Protein AF-A0A528LK41-F1 (afdb_monomer_lite)

pLDDT: mean 74.47, std 21.44, range [30.16, 96.75]

Sequence (277 aa):
MRETTRAEFEAYEKKVETALFRLERSVGADERVDFDEVASVAREHVNGRRELMELYEMKGQAQAEQGTATERNESRERRDDANEQWDAAVAKHGEAVVEAANDVLMDIETSREGLDRIEAGELSNDPRVFRADIERGLARAAELAVQGNTYMREVAEKDPDLKRAIEAAEQTRERPAEEQGKTPANVDAVTEQQRDPRPEEVERWPDEPAEREAHELASTVDATNRLQDKLNRDKEATPRGGETTRTDPAQQHIPRLEELEREEIERRERDRDDRDR

Foldseek 3Di:
DDQQAPVNLVVVVVVLVVVLVVVCVVDDPVCVVVSVVVNVVSVVVSVVVVVVNVVVVVVVVVVVVVVVVVVVVVVVVVVVVVVVVLVVLCVVQNDVLSVQLVVLVVQLVVLVVVLVCVVVVNDPDDNVVSVVSNVVSLLSLLVSVVVPSPSSVVVCVVPVSSVVNNVVSVVVVVPVVPPVPDDDPDDDDDDDDDDDDDDDDDDDDDDDPDPVVVVVVVVVVVVVVVVVVVVVVVVVPDDDDDDDDDDDDDPPPPPPPVVVVVVVVVVVVVVVVVVVD

Radius of gyration: 41.52 Å; chains: 1; bounding box: 84×66×132 Å

Secondary structure (DSSP, 8-state):
-----HHHHHHHHHHHHHHHHHHHTT--GGGHHHHHHHHHHHHHHHHHHHHHHHHHHHHHHHHHHHHHHHHHHHHHHHHHHHHHHHHHHHHHH-HHHHHHHHHHHHHHHHHHHHHHHHHTTS--S-HHHHHHHHHHHHHHHHHHHHTT-HHHHHHHHH-HHHHHHHHHHHHHHHGGGTSSS-----------------------------HHHHHHHHHHHHHHHHHHHHHHHHHTTS------------------HHHHHHHHHHHHHHHHHTT--

Structure (mmCIF, N/CA/C/O backbone):
data_AF-A0A528LK41-F1
#
_entry.id   AF-A0A528LK41-F1
#
loop_
_atom_site.group_PDB
_atom_site.id
_atom_site.type_symbol
_atom_site.label_atom_id
_atom_site.label_alt_id
_atom_site.label_comp_id
_atom_site.label_asym_id
_atom_site.label_entity_id
_atom_site.label_seq_id
_atom_site.pdbx_PDB_ins_code
_atom_site.Cartn_x
_atom_site.Cartn_y
_atom_site.Cartn_z
_atom_site.occupancy
_atom_site.B_iso_or_equiv
_atom_site.auth_seq_id
_atom_site.auth_comp_id
_atom_site.auth_asym_id
_atom_site.auth_atom_id
_atom_site.pdbx_PDB_model_num
ATOM 1 N N . MET A 1 1 ? 26.995 -9.373 -19.911 1.00 50.00 1 MET A N 1
ATOM 2 C CA . MET A 1 1 ? 26.703 -8.374 -20.961 1.00 50.00 1 MET A CA 1
ATOM 3 C C . MET A 1 1 ? 25.876 -7.278 -20.319 1.00 50.00 1 MET A C 1
ATOM 5 O O . MET A 1 1 ? 25.105 -7.606 -19.431 1.00 50.00 1 MET A O 1
ATOM 9 N N . ARG A 1 2 ? 26.087 -6.005 -20.666 1.00 56.59 2 ARG A N 1
ATOM 10 C CA . ARG A 1 2 ? 25.265 -4.915 -20.120 1.00 56.59 2 ARG A CA 1
ATOM 11 C C . ARG A 1 2 ? 23.887 -4.966 -20.777 1.00 56.59 2 ARG A C 1
ATOM 13 O O . ARG A 1 2 ? 23.833 -5.122 -21.995 1.00 56.59 2 ARG A O 1
ATOM 20 N N . GLU A 1 3 ? 22.830 -4.844 -19.983 1.00 67.06 3 GLU A N 1
ATOM 21 C CA . GLU A 1 3 ? 21.480 -4.579 -20.481 1.00 67.06 3 GLU A CA 1
ATOM 22 C C . GLU A 1 3 ? 21.541 -3.257 -21.250 1.00 67.06 3 GLU A C 1
ATOM 24 O O . GLU A 1 3 ? 21.906 -2.227 -20.688 1.00 67.06 3 GLU A O 1
ATOM 29 N N . THR A 1 4 ? 21.321 -3.305 -22.562 1.00 77.00 4 THR A N 1
ATOM 30 C CA . THR A 1 4 ? 21.204 -2.095 -23.376 1.00 77.00 4 THR A CA 1
ATOM 31 C C . THR A 1 4 ? 19.741 -1.799 -23.565 1.00 77.00 4 THR A C 1
ATOM 33 O O . THR A 1 4 ? 19.020 -2.626 -24.120 1.00 77.00 4 THR A O 1
ATOM 36 N N . THR A 1 5 ? 19.329 -0.618 -23.131 1.00 83.94 5 THR A N 1
ATOM 37 C CA . THR A 1 5 ? 17.982 -0.117 -23.393 1.00 83.94 5 THR A CA 1
ATOM 38 C C . THR A 1 5 ? 17.772 0.058 -24.898 1.00 83.94 5 THR A C 1
ATOM 40 O O . THR A 1 5 ? 18.730 0.277 -25.651 1.00 83.94 5 THR A O 1
ATOM 43 N N . ARG A 1 6 ? 16.518 0.012 -25.357 1.00 87.25 6 ARG A N 1
ATOM 44 C CA . ARG A 1 6 ? 16.173 0.240 -26.767 1.00 87.25 6 ARG A CA 1
ATOM 45 C C . ARG A 1 6 ? 16.786 1.517 -27.343 1.00 87.25 6 ARG A C 1
ATOM 47 O O . ARG A 1 6 ? 17.358 1.485 -28.428 1.00 87.25 6 ARG A O 1
ATOM 54 N N . ALA A 1 7 ? 16.758 2.616 -26.590 1.00 89.19 7 ALA A N 1
ATOM 55 C CA . ALA A 1 7 ? 17.336 3.890 -27.017 1.00 89.19 7 ALA A CA 1
ATOM 56 C C . ALA A 1 7 ? 18.864 3.816 -27.216 1.00 89.19 7 ALA A C 1
ATOM 58 O O . ALA A 1 7 ? 19.413 4.370 -28.171 1.00 89.19 7 ALA A O 1
ATOM 59 N N . GLU A 1 8 ? 19.572 3.107 -26.334 1.00 90.31 8 GLU A N 1
ATOM 60 C CA . GLU A 1 8 ? 21.014 2.885 -26.474 1.00 90.31 8 GLU A CA 1
ATOM 61 C C . GLU A 1 8 ? 21.336 1.963 -27.653 1.00 90.31 8 GLU A C 1
ATOM 63 O O . GLU A 1 8 ? 22.337 2.174 -28.347 1.00 90.31 8 GLU A O 1
ATOM 68 N N . PHE A 1 9 ? 20.488 0.962 -27.898 1.00 92.31 9 PHE A N 1
ATOM 69 C CA . PHE A 1 9 ? 20.614 0.061 -29.036 1.00 92.31 9 PHE A CA 1
ATOM 70 C C . PHE A 1 9 ? 20.392 0.790 -30.369 1.00 92.31 9 PHE A C 1
ATOM 72 O O . PHE A 1 9 ? 21.226 0.669 -31.263 1.00 92.31 9 PHE A O 1
ATOM 79 N N . GLU A 1 10 ? 19.357 1.622 -30.489 1.00 92.62 10 GLU A N 1
ATOM 80 C CA . GLU A 1 10 ? 19.101 2.439 -31.686 1.00 92.62 10 GLU A CA 1
ATOM 81 C C . GLU A 1 10 ? 20.276 3.387 -31.986 1.00 92.62 10 GLU A C 1
ATOM 83 O O . GLU A 1 10 ? 20.701 3.552 -33.134 1.00 92.62 10 GLU A O 1
ATOM 88 N N . ALA A 1 11 ? 20.874 3.978 -30.946 1.00 94.38 11 ALA A N 1
ATOM 89 C CA . ALA A 1 11 ? 22.074 4.796 -31.094 1.00 94.38 11 ALA A CA 1
ATOM 90 C C . ALA A 1 11 ? 23.291 3.977 -31.563 1.00 94.38 11 ALA A C 1
ATOM 92 O O . ALA A 1 11 ? 24.124 4.487 -32.318 1.00 94.38 11 ALA A O 1
ATOM 93 N N . TYR A 1 12 ? 23.417 2.728 -31.110 1.00 92.19 12 TYR A N 1
ATOM 94 C CA . TYR A 1 12 ? 24.453 1.799 -31.556 1.00 92.19 12 TYR A CA 1
ATOM 95 C C . TYR A 1 12 ? 24.247 1.378 -33.018 1.00 92.19 12 TYR A C 1
ATOM 97 O O . TYR A 1 12 ? 25.180 1.516 -33.809 1.00 92.19 12 TYR A O 1
ATOM 105 N N . GLU A 1 13 ? 23.038 0.969 -33.402 1.00 93.31 13 GLU A N 1
ATOM 106 C CA . GLU A 1 13 ? 22.670 0.616 -34.779 1.00 93.31 13 GLU A CA 1
ATOM 107 C C . GLU A 1 13 ? 22.991 1.761 -35.744 1.00 93.31 13 GLU A C 1
ATOM 109 O O . GLU A 1 13 ? 23.709 1.583 -36.729 1.00 93.31 13 GLU A O 1
ATOM 114 N N . LYS A 1 14 ? 22.578 2.985 -35.398 1.00 95.69 14 LYS A N 1
ATOM 115 C CA . LYS A 1 14 ? 22.871 4.170 -36.208 1.00 95.69 14 LYS A CA 1
ATOM 116 C C . LYS A 1 14 ? 24.372 4.418 -36.371 1.00 95.69 14 LYS A C 1
ATOM 118 O O . LYS A 1 14 ? 24.808 4.851 -37.439 1.00 95.69 14 LYS A O 1
ATOM 123 N N . LYS A 1 15 ? 25.176 4.174 -35.329 1.00 94.88 15 LYS A N 1
ATOM 124 C CA . LYS A 1 15 ? 26.643 4.300 -35.404 1.00 94.88 15 LYS A CA 1
ATOM 125 C C . LYS A 1 15 ? 27.247 3.254 -36.336 1.00 94.88 15 LYS A C 1
ATOM 127 O O . LYS A 1 15 ? 28.141 3.613 -37.098 1.00 94.88 15 LYS A O 1
ATOM 132 N N . VAL A 1 16 ? 26.761 2.013 -36.290 1.00 94.38 16 VAL A N 1
ATOM 133 C CA . VAL A 1 16 ? 27.216 0.925 -37.170 1.00 94.38 16 VAL A CA 1
ATOM 134 C C . VAL A 1 16 ? 26.888 1.246 -38.627 1.00 94.38 16 VAL A C 1
ATOM 136 O O . VAL A 1 16 ? 27.801 1.281 -39.447 1.00 94.38 16 VAL A O 1
ATOM 139 N N . GLU A 1 17 ? 25.643 1.606 -38.941 1.00 94.00 17 GLU A N 1
ATOM 140 C CA . GLU A 1 17 ? 25.249 1.967 -40.313 1.00 94.00 17 GLU A CA 1
ATOM 141 C C . GLU A 1 17 ? 25.995 3.209 -40.822 1.00 94.00 17 GLU A C 1
ATOM 143 O O . GLU A 1 17 ? 26.469 3.248 -41.956 1.00 94.00 17 GLU A O 1
ATOM 148 N N . THR A 1 18 ? 26.207 4.214 -39.966 1.00 95.69 18 THR A N 1
ATOM 149 C CA . THR A 1 18 ? 27.014 5.389 -40.337 1.00 95.69 18 THR A CA 1
ATOM 150 C C . THR A 1 18 ? 28.472 5.013 -40.627 1.00 95.69 18 THR A C 1
ATOM 152 O O . THR A 1 18 ? 29.097 5.610 -41.505 1.00 95.69 18 THR A O 1
ATOM 155 N N . ALA A 1 19 ? 29.040 4.060 -39.884 1.00 94.31 19 ALA A N 1
ATOM 156 C CA . ALA A 1 19 ? 30.400 3.582 -40.107 1.00 94.31 19 ALA A CA 1
ATOM 157 C C . ALA A 1 19 ? 30.506 2.784 -41.414 1.00 94.31 19 ALA A C 1
ATOM 159 O O . ALA A 1 19 ? 31.413 3.061 -42.197 1.00 94.31 19 ALA A O 1
ATOM 160 N N . LEU A 1 20 ? 29.553 1.883 -41.683 1.00 93.56 20 LEU A N 1
ATOM 161 C CA . LEU A 1 20 ? 29.471 1.134 -42.941 1.00 93.56 20 LEU A CA 1
ATOM 162 C C . LEU A 1 20 ? 29.342 2.079 -44.140 1.00 93.56 20 LEU A C 1
ATOM 164 O O . LEU A 1 20 ? 30.123 1.976 -45.079 1.00 93.56 20 LEU A O 1
ATOM 168 N N . PHE A 1 21 ? 28.458 3.076 -44.063 1.00 92.69 21 PHE A N 1
ATOM 169 C CA . PHE A 1 21 ? 28.275 4.067 -45.127 1.00 92.69 21 PHE A CA 1
ATOM 170 C C . PHE A 1 21 ? 29.541 4.895 -45.409 1.00 92.69 21 PHE A C 1
ATOM 172 O O . PHE A 1 21 ? 29.868 5.209 -46.554 1.00 92.69 21 PHE A O 1
ATOM 179 N N . ARG A 1 22 ? 30.286 5.278 -44.362 1.00 92.81 22 ARG A N 1
ATOM 180 C CA . ARG A 1 22 ? 31.561 5.998 -44.528 1.00 92.81 22 ARG A CA 1
ATOM 181 C C . ARG A 1 22 ? 32.637 5.112 -45.144 1.00 92.81 22 ARG A C 1
ATOM 183 O O . ARG A 1 22 ? 33.404 5.609 -45.965 1.00 92.81 22 ARG A O 1
ATOM 190 N N . LEU A 1 23 ? 32.684 3.844 -44.739 1.00 91.12 23 LEU A N 1
ATOM 191 C CA . LEU A 1 23 ? 33.640 2.867 -45.240 1.00 91.12 23 LEU A CA 1
ATOM 192 C C . LEU A 1 23 ? 33.380 2.558 -46.720 1.00 91.12 23 LEU A C 1
ATOM 194 O O . LEU A 1 23 ? 34.312 2.653 -47.513 1.00 91.12 23 LEU A O 1
ATOM 198 N N . GLU A 1 24 ? 32.121 2.340 -47.112 1.00 90.56 24 GLU A N 1
ATOM 199 C CA . GLU A 1 24 ? 31.699 2.115 -48.505 1.00 90.56 24 GLU A CA 1
ATOM 200 C C . GLU A 1 24 ? 32.217 3.209 -49.450 1.00 90.56 24 GLU A C 1
ATOM 202 O O . GLU A 1 24 ? 32.732 2.938 -50.532 1.00 90.56 24 GLU A O 1
ATOM 207 N N . ARG A 1 25 ? 32.150 4.473 -49.013 1.00 91.00 25 ARG A N 1
ATOM 208 C CA . ARG A 1 25 ? 32.610 5.629 -49.795 1.00 91.00 25 ARG A CA 1
ATOM 209 C C . ARG A 1 25 ? 34.135 5.675 -49.988 1.00 91.00 25 ARG A C 1
ATOM 211 O O . ARG A 1 25 ? 34.603 6.364 -50.893 1.00 91.00 25 ARG A O 1
ATOM 218 N N . SER A 1 26 ? 34.902 4.999 -49.135 1.00 88.56 26 SER A N 1
ATOM 219 C CA . SER A 1 26 ? 36.368 4.919 -49.219 1.00 88.56 26 SER A CA 1
ATOM 220 C C . SER A 1 26 ? 36.896 3.642 -49.881 1.00 88.56 26 SER A C 1
ATOM 222 O O . SER A 1 26 ? 38.075 3.602 -50.217 1.00 88.56 26 SER A O 1
ATOM 224 N N . VAL A 1 27 ? 36.046 2.629 -50.079 1.00 90.31 27 VAL A N 1
ATOM 225 C CA . VAL A 1 27 ? 36.418 1.314 -50.622 1.00 90.31 27 VAL A CA 1
ATOM 226 C C . VAL A 1 27 ? 36.611 1.376 -52.144 1.00 90.31 27 VAL A C 1
ATOM 228 O O . VAL A 1 27 ? 35.759 1.878 -52.887 1.00 90.31 27 VAL A O 1
ATOM 231 N N . GLY A 1 28 ? 37.753 0.867 -52.616 1.00 87.50 28 GLY A N 1
ATOM 232 C CA . GLY A 1 28 ? 38.070 0.735 -54.042 1.00 87.50 28 GLY A CA 1
ATOM 233 C C . GLY A 1 28 ? 37.271 -0.384 -54.722 1.00 87.50 28 GLY A C 1
ATOM 234 O O . GLY A 1 28 ? 36.684 -1.228 -54.057 1.00 87.50 28 GLY A O 1
ATOM 235 N N . ALA A 1 29 ? 37.235 -0.414 -56.060 1.00 84.06 29 ALA A N 1
ATOM 236 C CA . ALA A 1 29 ? 36.462 -1.418 -56.809 1.00 84.06 29 ALA A CA 1
ATOM 237 C C . ALA A 1 29 ? 36.892 -2.871 -56.517 1.00 84.06 29 ALA A C 1
ATOM 239 O O . ALA A 1 29 ? 36.039 -3.755 -56.504 1.00 84.06 29 ALA A O 1
ATOM 240 N N . ASP A 1 30 ? 38.179 -3.085 -56.240 1.00 87.75 30 ASP A N 1
ATOM 241 C CA . ASP A 1 30 ? 38.765 -4.406 -55.986 1.00 87.75 30 ASP A CA 1
ATOM 242 C C . ASP A 1 30 ? 38.423 -4.962 -54.588 1.00 87.75 30 ASP A C 1
ATOM 244 O O . ASP A 1 30 ? 38.433 -6.171 -54.392 1.00 87.75 30 ASP A O 1
ATOM 248 N N . GLU A 1 31 ? 38.062 -4.096 -53.634 1.00 90.56 31 GLU A N 1
ATOM 249 C CA . GLU A 1 31 ? 37.794 -4.436 -52.222 1.00 90.56 31 GLU A CA 1
ATOM 250 C C . GLU A 1 31 ? 36.286 -4.475 -51.892 1.00 90.56 31 GLU A C 1
ATOM 252 O O . GLU A 1 31 ? 35.887 -4.677 -50.744 1.00 90.56 31 GLU A O 1
ATOM 257 N N . ARG A 1 32 ? 35.411 -4.269 -52.889 1.00 89.94 32 ARG A N 1
ATOM 258 C CA . ARG A 1 32 ? 33.951 -4.208 -52.676 1.00 89.94 32 ARG A CA 1
ATOM 259 C C . ARG A 1 32 ? 33.356 -5.514 -52.165 1.00 89.94 32 ARG A C 1
ATOM 261 O O . ARG A 1 32 ? 32.436 -5.477 -51.360 1.00 89.94 32 ARG A O 1
ATOM 268 N N . VAL A 1 33 ? 33.885 -6.646 -52.626 1.00 92.75 33 VAL A N 1
ATOM 269 C CA . VAL A 1 33 ? 33.401 -7.974 -52.225 1.00 92.75 33 VAL A CA 1
ATOM 270 C C . VAL A 1 33 ? 33.669 -8.217 -50.738 1.00 92.75 33 VAL A C 1
ATOM 272 O O . VAL A 1 33 ? 32.764 -8.623 -50.014 1.00 92.75 33 VAL A O 1
ATOM 275 N N . ASP A 1 34 ? 34.874 -7.882 -50.270 1.00 90.94 34 ASP A N 1
ATOM 276 C CA . ASP A 1 34 ? 35.249 -8.008 -48.858 1.00 90.94 34 ASP A CA 1
ATOM 277 C C . ASP A 1 34 ? 34.433 -7.044 -47.979 1.00 90.94 34 ASP A C 1
ATOM 279 O O . ASP A 1 34 ? 34.010 -7.389 -46.874 1.00 90.94 34 ASP A O 1
ATOM 283 N N . PHE A 1 35 ? 34.160 -5.832 -48.479 1.00 94.12 35 PHE A N 1
ATOM 284 C CA . PHE A 1 35 ? 33.275 -4.884 -47.803 1.00 94.12 35 PHE A CA 1
ATOM 285 C C . PHE A 1 35 ? 31.847 -5.425 -47.651 1.00 94.12 35 PHE A C 1
ATOM 287 O O . PHE A 1 35 ? 31.284 -5.323 -46.560 1.00 94.12 35 PHE A O 1
ATOM 294 N N . ASP A 1 36 ? 31.269 -6.007 -48.705 1.00 92.88 36 ASP A N 1
ATOM 295 C CA . ASP A 1 36 ? 29.910 -6.558 -48.673 1.00 92.88 36 ASP A CA 1
ATOM 296 C C . ASP A 1 36 ? 29.790 -7.712 -47.662 1.00 92.88 36 ASP A C 1
ATOM 298 O O . ASP A 1 36 ? 28.798 -7.795 -46.930 1.00 92.88 36 ASP A O 1
ATOM 302 N N . GLU A 1 37 ? 30.817 -8.561 -47.551 1.00 94.88 37 GLU A N 1
ATOM 303 C CA . GLU A 1 37 ? 30.881 -9.621 -46.538 1.00 94.88 37 GLU A CA 1
ATOM 304 C C . GLU A 1 37 ? 30.902 -9.038 -45.115 1.00 94.88 37 GLU A C 1
ATOM 306 O O . GLU A 1 37 ? 30.081 -9.411 -44.269 1.00 94.88 37 GLU A O 1
ATOM 311 N N . VAL A 1 38 ? 31.776 -8.060 -44.852 1.00 93.44 38 VAL A N 1
ATOM 312 C CA . VAL A 1 38 ? 31.869 -7.396 -43.540 1.00 93.44 38 VAL A CA 1
ATOM 313 C C . VAL A 1 38 ? 30.576 -6.652 -43.193 1.00 93.44 38 VAL A C 1
ATOM 315 O O . VAL A 1 38 ? 30.121 -6.707 -42.048 1.00 93.44 38 VAL A O 1
ATOM 318 N N . ALA A 1 39 ? 29.954 -5.981 -44.162 1.00 93.56 39 ALA A N 1
ATOM 319 C CA . ALA A 1 39 ? 28.680 -5.296 -43.978 1.00 93.56 39 ALA A CA 1
ATOM 320 C C . ALA A 1 39 ? 27.549 -6.283 -43.654 1.00 93.56 39 ALA A C 1
ATOM 322 O O . ALA A 1 39 ? 26.721 -5.999 -42.784 1.00 93.56 39 ALA A O 1
ATOM 323 N N . SER A 1 40 ? 27.534 -7.454 -44.300 1.00 95.25 40 SER A N 1
ATOM 324 C CA . SER A 1 40 ? 26.583 -8.528 -44.001 1.00 95.25 40 SER A CA 1
ATOM 325 C C . SER A 1 40 ? 26.737 -9.028 -42.563 1.00 95.25 40 SER A C 1
ATOM 327 O O . SER A 1 40 ? 25.762 -9.032 -41.810 1.00 95.25 40 SER A O 1
ATOM 329 N N . VAL A 1 41 ? 27.962 -9.363 -42.141 1.00 96.75 41 VAL A N 1
ATOM 330 C CA . VAL A 1 41 ? 28.243 -9.842 -40.774 1.00 96.75 41 VAL A CA 1
ATOM 331 C C . VAL A 1 41 ? 27.915 -8.775 -39.724 1.00 96.75 41 VAL A C 1
ATOM 333 O O . VAL A 1 41 ? 27.355 -9.076 -38.669 1.00 96.75 41 VAL A O 1
ATOM 336 N N . ALA A 1 42 ? 28.219 -7.504 -40.002 1.00 94.06 42 ALA A N 1
ATOM 337 C CA . ALA A 1 42 ? 27.900 -6.402 -39.099 1.00 94.06 42 ALA A CA 1
ATOM 338 C C . ALA A 1 42 ? 26.383 -6.229 -38.911 1.00 94.06 42 ALA A C 1
ATOM 340 O O . ALA A 1 42 ? 25.922 -6.047 -37.782 1.00 94.06 42 ALA A O 1
ATOM 341 N N . ARG A 1 43 ? 25.602 -6.324 -39.994 1.00 93.81 43 ARG A N 1
ATOM 342 C CA . ARG A 1 43 ? 24.133 -6.261 -39.940 1.00 93.81 43 ARG A CA 1
ATOM 343 C C . ARG A 1 43 ? 23.535 -7.462 -39.214 1.00 93.81 43 ARG A C 1
ATOM 345 O O . ARG A 1 43 ? 22.633 -7.284 -38.399 1.00 93.81 43 ARG A O 1
ATOM 352 N N . GLU A 1 44 ? 24.067 -8.660 -39.437 1.00 95.94 44 GLU A N 1
ATOM 353 C CA . GLU A 1 44 ? 23.666 -9.865 -38.703 1.00 95.94 44 GLU A CA 1
ATOM 354 C C . GLU A 1 44 ? 23.924 -9.720 -37.196 1.00 95.94 44 GLU A C 1
ATOM 356 O O . GLU A 1 44 ? 23.050 -10.012 -36.380 1.00 95.94 44 GLU A O 1
ATOM 361 N N . HIS A 1 45 ? 25.079 -9.174 -36.807 1.00 94.25 45 HIS A N 1
ATOM 362 C CA . HIS A 1 45 ? 25.397 -8.924 -35.401 1.00 94.25 45 HIS A CA 1
ATOM 363 C C . HIS A 1 45 ? 24.446 -7.910 -34.745 1.00 94.25 45 HIS A C 1
ATOM 365 O O . HIS A 1 45 ? 24.022 -8.099 -33.601 1.00 94.25 45 HIS A O 1
ATOM 371 N N . VAL A 1 46 ? 24.093 -6.834 -35.457 1.00 93.81 46 VAL A N 1
ATOM 372 C CA . VAL A 1 46 ? 23.102 -5.853 -34.986 1.00 93.81 46 VAL A CA 1
ATOM 373 C C . VAL A 1 46 ? 21.732 -6.515 -34.825 1.00 93.81 46 VAL A C 1
ATOM 375 O O . VAL A 1 46 ? 21.098 -6.317 -33.789 1.00 93.81 46 VAL A O 1
ATOM 378 N N . ASN A 1 47 ? 21.311 -7.353 -35.777 1.00 93.88 47 ASN A N 1
ATOM 379 C CA . ASN A 1 47 ? 20.053 -8.097 -35.691 1.00 93.88 47 ASN A CA 1
ATOM 380 C C . ASN A 1 47 ? 20.024 -9.045 -34.484 1.00 93.88 47 ASN A C 1
ATOM 382 O O . ASN A 1 47 ? 19.099 -8.968 -33.682 1.00 93.88 47 ASN A O 1
ATOM 386 N N . GLY A 1 48 ? 21.067 -9.853 -34.269 1.00 92.19 48 GLY A N 1
ATOM 387 C CA . GLY A 1 48 ? 21.126 -10.744 -33.102 1.00 92.19 48 GLY A CA 1
ATOM 388 C C . GLY A 1 48 ? 21.106 -9.984 -31.769 1.00 92.19 48 GLY A C 1
ATOM 389 O O . GLY A 1 48 ? 20.535 -10.438 -30.777 1.00 92.19 48 GLY A O 1
ATOM 390 N N . ARG A 1 49 ? 21.681 -8.777 -31.731 1.00 89.81 49 ARG A N 1
ATOM 391 C CA . ARG A 1 49 ? 21.623 -7.915 -30.546 1.00 89.81 49 ARG A CA 1
ATOM 392 C C . ARG A 1 49 ? 20.249 -7.260 -30.350 1.00 89.81 49 ARG A C 1
ATOM 394 O O . ARG A 1 49 ? 19.874 -7.047 -29.197 1.00 89.81 49 ARG A O 1
ATOM 401 N N . ARG A 1 50 ? 19.500 -6.985 -31.426 1.00 92.31 50 ARG A N 1
ATOM 402 C CA . ARG A 1 50 ? 18.088 -6.565 -31.359 1.00 92.31 50 ARG A CA 1
ATOM 403 C C . ARG A 1 50 ? 17.235 -7.665 -30.737 1.00 92.31 50 ARG A C 1
ATOM 405 O O . ARG A 1 50 ? 16.545 -7.395 -29.765 1.00 92.31 50 ARG A O 1
ATOM 412 N N . GLU A 1 51 ? 17.358 -8.893 -31.232 1.00 91.25 51 GLU A N 1
ATOM 413 C CA . GLU A 1 51 ? 16.618 -10.051 -30.709 1.00 91.25 51 GLU A CA 1
ATOM 414 C C . GLU A 1 51 ? 16.911 -10.284 -29.222 1.00 91.25 51 GLU A C 1
ATOM 416 O O . GLU A 1 51 ? 16.003 -10.480 -28.419 1.00 91.25 51 GLU A O 1
ATOM 421 N N . LEU A 1 52 ? 18.184 -10.197 -28.820 1.00 88.56 52 LEU A N 1
ATOM 422 C CA . LEU A 1 52 ? 18.561 -10.342 -27.416 1.00 88.56 52 LEU A CA 1
ATOM 423 C C . LEU A 1 52 ? 17.969 -9.228 -26.536 1.00 88.56 52 LEU A C 1
ATOM 425 O O . LEU A 1 52 ? 17.533 -9.498 -25.419 1.00 88.56 52 LEU A O 1
ATOM 429 N N . MET A 1 53 ? 17.954 -7.985 -27.025 1.00 90.19 53 MET A N 1
ATOM 430 C CA . MET A 1 53 ? 17.336 -6.852 -26.330 1.00 90.19 53 MET A CA 1
ATOM 431 C C . MET A 1 53 ? 15.822 -7.049 -26.186 1.00 90.19 53 MET A C 1
ATOM 433 O O . MET A 1 53 ? 15.310 -6.922 -25.077 1.00 90.19 53 MET A O 1
ATOM 437 N N . GLU A 1 54 ? 15.133 -7.463 -27.250 1.00 90.06 54 GLU A N 1
ATOM 438 C CA . GLU A 1 54 ? 13.695 -7.760 -27.225 1.00 90.06 54 GLU A CA 1
ATOM 439 C C . GLU A 1 54 ? 13.363 -8.882 -26.230 1.00 90.06 54 GLU A C 1
ATOM 441 O O . GLU A 1 54 ? 12.403 -8.769 -25.471 1.00 90.06 54 GLU A O 1
ATOM 446 N N . LEU A 1 55 ? 14.192 -9.930 -26.146 1.00 88.50 55 LEU A N 1
ATOM 447 C CA . LEU A 1 55 ? 14.032 -10.990 -25.145 1.00 88.50 55 LEU A CA 1
ATOM 448 C C . LEU A 1 55 ? 14.176 -10.471 -23.707 1.00 88.50 55 LEU A C 1
ATOM 450 O O . LEU A 1 55 ? 13.437 -10.905 -22.820 1.00 88.50 55 LEU A O 1
ATOM 454 N N . TYR A 1 56 ? 15.113 -9.553 -23.457 1.00 86.75 56 TYR A N 1
ATOM 455 C CA . TYR A 1 56 ? 15.254 -8.925 -22.143 1.00 86.75 56 TYR A CA 1
ATOM 456 C C . TYR A 1 56 ? 14.081 -7.993 -21.820 1.00 86.75 56 TYR A C 1
ATOM 458 O O . TYR A 1 56 ? 13.614 -8.010 -20.681 1.00 86.75 56 TYR A O 1
ATOM 466 N N . GLU A 1 57 ? 13.560 -7.244 -22.796 1.00 87.25 57 GLU A N 1
ATOM 467 C CA . GLU A 1 57 ? 12.361 -6.413 -22.620 1.00 87.25 57 GLU A CA 1
ATOM 468 C C . GLU A 1 57 ? 11.125 -7.268 -22.318 1.00 87.25 57 GLU A C 1
ATOM 470 O O . GLU A 1 57 ? 10.435 -7.005 -21.334 1.00 87.25 57 GLU A O 1
ATOM 475 N N . MET A 1 58 ? 10.892 -8.342 -23.080 1.00 86.12 58 MET A N 1
ATOM 476 C CA . MET A 1 58 ? 9.790 -9.281 -22.832 1.00 86.12 58 MET A CA 1
ATOM 477 C C . MET A 1 58 ? 9.903 -9.936 -21.456 1.00 86.12 58 MET A C 1
ATOM 479 O O . MET A 1 58 ? 8.912 -10.062 -20.739 1.00 86.12 58 MET A O 1
ATOM 483 N N . LYS A 1 59 ? 11.114 -10.338 -21.052 1.00 85.81 59 LYS A N 1
ATOM 484 C CA . LYS A 1 59 ? 11.343 -10.910 -19.722 1.00 85.81 59 LYS A CA 1
ATOM 485 C C . LYS A 1 59 ? 11.088 -9.882 -18.619 1.00 85.81 59 LYS A C 1
ATOM 487 O O . LYS A 1 59 ? 10.447 -10.222 -17.629 1.00 85.81 59 LYS A O 1
ATOM 492 N N . GLY A 1 60 ? 11.558 -8.646 -18.786 1.00 83.19 60 GLY A N 1
ATOM 493 C CA . GLY A 1 60 ? 11.313 -7.560 -17.838 1.00 83.19 60 GLY A CA 1
ATOM 494 C C . GLY A 1 60 ? 9.824 -7.238 -17.698 1.00 83.19 60 GLY A C 1
ATOM 495 O O . GLY A 1 60 ? 9.333 -7.091 -16.582 1.00 83.19 60 GLY A O 1
ATOM 496 N N . GLN A 1 61 ? 9.089 -7.217 -18.812 1.00 82.56 61 GLN A N 1
ATOM 497 C CA . GLN A 1 61 ? 7.635 -7.037 -18.832 1.00 82.56 61 GLN A CA 1
ATOM 498 C C . GLN A 1 61 ? 6.910 -8.189 -18.134 1.00 82.56 61 GLN A C 1
ATOM 500 O O . GLN A 1 61 ? 6.123 -7.939 -17.230 1.00 82.56 61 GLN A O 1
ATOM 505 N N . ALA A 1 62 ? 7.235 -9.443 -18.459 1.00 80.88 62 ALA A N 1
ATOM 506 C CA . ALA A 1 62 ? 6.626 -10.606 -17.817 1.00 80.88 62 ALA A CA 1
ATOM 507 C C . ALA A 1 62 ? 6.897 -10.647 -16.302 1.00 80.88 62 ALA A C 1
ATOM 509 O O . ALA A 1 62 ? 6.023 -11.024 -15.526 1.00 80.88 62 ALA A O 1
ATOM 510 N N . GLN A 1 63 ? 8.090 -10.239 -15.859 1.00 75.94 63 GLN A N 1
ATOM 511 C CA . GLN A 1 63 ? 8.408 -10.142 -14.432 1.00 75.94 63 GLN A CA 1
ATOM 512 C C . GLN A 1 63 ? 7.642 -9.006 -13.741 1.00 75.94 63 GLN A C 1
ATOM 514 O O . GLN A 1 63 ? 7.168 -9.195 -12.623 1.00 75.94 63 GLN A O 1
ATOM 519 N N . ALA A 1 64 ? 7.473 -7.857 -14.399 1.00 78.50 64 ALA A N 1
ATOM 520 C CA . ALA A 1 64 ? 6.666 -6.754 -13.877 1.00 78.50 64 ALA A CA 1
ATOM 521 C C . ALA A 1 64 ? 5.168 -7.113 -13.816 1.00 78.50 64 ALA A C 1
ATOM 523 O O . ALA A 1 64 ? 4.493 -6.830 -12.826 1.00 78.50 64 ALA A O 1
ATOM 524 N N . GLU A 1 65 ? 4.647 -7.791 -14.836 1.00 76.81 65 GLU A N 1
ATOM 525 C CA . GLU A 1 65 ? 3.269 -8.289 -14.877 1.00 76.81 65 GLU A CA 1
ATOM 526 C C . GLU A 1 65 ? 3.020 -9.364 -13.813 1.00 76.81 65 GLU A C 1
ATOM 528 O O . GLU A 1 65 ? 1.996 -9.334 -13.138 1.00 76.81 65 GLU A O 1
ATOM 533 N N . GLN A 1 66 ? 3.969 -10.279 -13.592 1.00 72.06 66 GLN A N 1
ATOM 534 C CA . GLN A 1 66 ? 3.868 -11.270 -12.517 1.00 72.06 66 GLN A CA 1
ATOM 535 C C . GLN A 1 66 ? 3.947 -10.635 -11.128 1.00 72.06 66 GLN A C 1
ATOM 537 O O . GLN A 1 66 ? 3.161 -11.008 -10.258 1.00 72.06 66 GLN A O 1
ATOM 542 N N . GLY A 1 67 ? 4.849 -9.671 -10.913 1.00 71.88 67 GLY A N 1
ATOM 543 C CA . GLY A 1 67 ? 4.947 -8.942 -9.646 1.00 71.88 67 GLY A CA 1
ATOM 544 C C . GLY A 1 67 ? 3.644 -8.214 -9.320 1.00 71.88 67 GLY A C 1
ATOM 545 O O . GLY A 1 67 ? 3.048 -8.445 -8.272 1.00 71.88 67 GLY A O 1
ATOM 546 N N . THR A 1 68 ? 3.125 -7.441 -10.274 1.00 74.00 68 THR A N 1
ATOM 547 C CA . THR A 1 68 ? 1.867 -6.696 -10.105 1.00 74.00 68 THR A CA 1
ATOM 548 C C . THR A 1 68 ? 0.642 -7.603 -9.963 1.00 74.00 68 THR A C 1
ATOM 550 O O . THR A 1 68 ? -0.251 -7.307 -9.168 1.00 74.00 68 THR A O 1
ATOM 553 N N . ALA A 1 69 ? 0.574 -8.724 -10.689 1.00 72.19 69 ALA A N 1
ATOM 554 C CA . ALA A 1 69 ? -0.513 -9.691 -10.550 1.00 72.19 69 ALA A CA 1
ATOM 555 C C . ALA A 1 69 ? -0.491 -10.394 -9.185 1.00 72.19 69 ALA A C 1
ATOM 557 O O . ALA A 1 69 ? -1.549 -10.580 -8.583 1.00 72.19 69 ALA A O 1
ATOM 558 N N . THR A 1 70 ? 0.698 -10.741 -8.684 1.00 74.69 70 THR A N 1
ATOM 559 C CA . THR A 1 70 ? 0.872 -11.383 -7.373 1.00 74.69 70 THR A CA 1
ATOM 560 C C . THR A 1 70 ? 0.495 -10.421 -6.252 1.00 74.69 70 THR A C 1
ATOM 562 O O . THR A 1 70 ? -0.370 -10.746 -5.445 1.00 74.69 70 THR A O 1
ATOM 565 N N . GLU A 1 71 ? 1.028 -9.196 -6.265 1.00 72.50 71 GLU A N 1
ATOM 566 C CA . GLU A 1 71 ? 0.687 -8.157 -5.284 1.00 72.50 71 GLU A CA 1
ATOM 567 C C . GLU A 1 71 ? -0.816 -7.854 -5.270 1.00 72.50 71 GLU A C 1
ATOM 569 O O . GLU A 1 71 ? -1.428 -7.706 -4.208 1.00 72.50 71 GLU A O 1
ATOM 574 N N . ARG A 1 72 ? -1.446 -7.794 -6.451 1.00 74.00 72 ARG A N 1
ATOM 575 C CA . ARG A 1 72 ? -2.890 -7.568 -6.569 1.00 74.00 72 ARG A CA 1
ATOM 576 C C . ARG A 1 72 ? -3.703 -8.733 -6.013 1.00 74.00 72 ARG A C 1
ATOM 578 O O . ARG A 1 72 ? -4.753 -8.479 -5.422 1.00 74.00 72 ARG A O 1
ATOM 585 N N . ASN A 1 73 ? -3.248 -9.971 -6.209 1.00 78.69 73 ASN A N 1
ATOM 586 C CA . ASN A 1 73 ? -3.921 -11.151 -5.677 1.00 78.69 73 ASN A CA 1
ATOM 587 C C . ASN A 1 73 ? -3.786 -11.227 -4.151 1.00 78.69 73 ASN A C 1
ATOM 589 O O . ASN A 1 73 ? -4.797 -11.305 -3.464 1.00 78.69 73 ASN A O 1
ATOM 593 N N . GLU A 1 74 ? -2.581 -11.050 -3.607 1.00 77.19 74 GLU A N 1
ATOM 594 C CA . GLU A 1 74 ? -2.358 -11.008 -2.153 1.00 77.19 74 GLU A CA 1
ATOM 595 C C . GLU A 1 74 ? -3.125 -9.862 -1.475 1.00 77.19 74 GLU A C 1
ATOM 597 O O . GLU A 1 74 ? -3.581 -9.976 -0.339 1.00 77.19 74 GLU A O 1
ATOM 602 N N . SER A 1 75 ? -3.271 -8.722 -2.154 1.00 78.75 75 SER A N 1
ATOM 603 C CA . SER A 1 75 ? -4.077 -7.595 -1.660 1.00 78.75 75 SER A CA 1
ATOM 604 C C . SER A 1 75 ? -5.583 -7.857 -1.746 1.00 78.75 75 SER A C 1
ATOM 606 O O . SER A 1 75 ? -6.374 -7.173 -1.095 1.00 78.75 75 SER A O 1
ATOM 608 N N . ARG A 1 76 ? -6.013 -8.781 -2.607 1.00 81.88 76 ARG A N 1
ATOM 609 C CA . ARG A 1 76 ? -7.408 -9.213 -2.699 1.00 81.88 76 ARG A CA 1
ATOM 610 C C . ARG A 1 76 ? -7.711 -10.235 -1.610 1.00 81.88 76 ARG A C 1
ATOM 612 O O . ARG A 1 76 ? -8.619 -9.984 -0.835 1.00 81.88 76 ARG A O 1
ATOM 619 N N . GLU A 1 77 ? -6.890 -11.273 -1.494 1.00 80.06 77 GLU A N 1
ATOM 620 C CA . GLU A 1 77 ? -7.002 -12.301 -0.451 1.00 80.06 77 GLU A CA 1
ATOM 621 C C . GLU A 1 77 ? -7.018 -11.668 0.947 1.00 80.06 77 GLU A C 1
ATOM 623 O O . GLU A 1 77 ? -7.953 -11.891 1.705 1.00 80.06 77 GLU A O 1
ATOM 628 N N . ARG A 1 78 ? -6.094 -10.739 1.243 1.00 80.69 78 ARG A N 1
ATOM 629 C CA . ARG A 1 78 ? -6.094 -10.013 2.527 1.00 80.69 78 ARG A CA 1
ATOM 630 C C . ARG A 1 78 ? -7.376 -9.225 2.810 1.00 80.69 78 ARG A C 1
ATOM 632 O O . ARG A 1 78 ? -7.749 -9.077 3.969 1.00 80.69 78 ARG A O 1
ATOM 639 N N . ARG A 1 79 ? -8.024 -8.668 1.781 1.00 82.19 79 ARG A N 1
ATOM 640 C CA . ARG A 1 79 ? -9.290 -7.933 1.948 1.00 82.19 79 ARG A CA 1
ATOM 641 C C . ARG A 1 79 ? -10.461 -8.877 2.151 1.00 82.19 79 ARG A C 1
ATOM 643 O O . ARG A 1 79 ? -11.319 -8.581 2.974 1.00 82.19 79 ARG A O 1
ATOM 650 N N . ASP A 1 80 ? -10.481 -9.981 1.419 1.00 84.12 80 ASP A N 1
ATOM 651 C CA . ASP A 1 80 ? -11.515 -11.000 1.554 1.00 84.12 80 ASP A CA 1
ATOM 652 C C . ASP A 1 80 ? -11.446 -11.616 2.969 1.00 84.12 80 ASP A C 1
ATOM 654 O O . ASP A 1 80 ? -12.454 -11.624 3.672 1.00 84.12 80 ASP A O 1
ATOM 658 N N . ASP A 1 81 ? -10.245 -11.940 3.465 1.00 86.88 81 ASP A N 1
ATOM 659 C CA . ASP A 1 81 ? -10.018 -12.416 4.840 1.00 86.88 81 ASP A CA 1
ATOM 660 C C . ASP A 1 81 ? -10.470 -11.406 5.913 1.00 86.88 81 ASP A C 1
ATOM 662 O O . ASP A 1 81 ? -10.998 -11.789 6.961 1.00 86.88 81 ASP A O 1
ATOM 666 N N . ALA A 1 82 ? -10.236 -10.107 5.691 1.00 86.06 82 ALA A N 1
ATOM 667 C CA . ALA A 1 82 ? -10.648 -9.054 6.621 1.00 86.06 82 ALA A CA 1
ATOM 668 C C . ALA A 1 82 ? -12.176 -8.893 6.662 1.00 86.06 82 ALA A C 1
ATOM 670 O O . ALA A 1 82 ? -12.749 -8.739 7.741 1.00 86.06 82 ALA A O 1
ATOM 671 N N . ASN A 1 83 ? -12.838 -8.981 5.506 1.00 89.25 83 ASN A N 1
ATOM 672 C CA . ASN A 1 83 ? -14.296 -8.932 5.417 1.00 89.25 83 ASN A CA 1
ATOM 673 C C . ASN A 1 83 ? -14.939 -10.150 6.091 1.00 89.25 83 ASN A C 1
ATOM 675 O O . ASN A 1 83 ? -15.899 -9.994 6.838 1.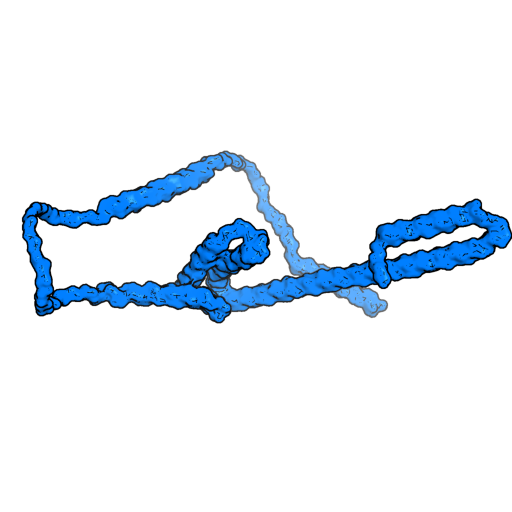00 89.25 83 ASN A O 1
ATOM 679 N N . GLU A 1 84 ? -14.384 -11.350 5.907 1.00 91.25 84 GLU A N 1
ATOM 680 C CA . GLU A 1 84 ? -14.884 -12.551 6.585 1.00 91.25 84 GLU A CA 1
ATOM 681 C C . GLU A 1 84 ? -14.756 -12.446 8.113 1.00 91.25 84 GLU A C 1
ATOM 683 O O . GLU A 1 84 ? -15.672 -12.824 8.848 1.00 91.25 84 GLU A O 1
ATOM 688 N N . GLN A 1 85 ? -13.642 -11.897 8.608 1.00 88.75 85 GLN A N 1
ATOM 689 C CA . GLN A 1 85 ? -13.450 -11.643 10.040 1.00 88.75 85 GLN A CA 1
ATOM 690 C C . GLN A 1 85 ? -14.442 -10.609 10.579 1.00 88.75 85 GLN A C 1
ATOM 692 O O . GLN A 1 85 ? -14.980 -10.794 11.673 1.00 88.75 85 GLN A O 1
ATOM 697 N N . TRP A 1 86 ? -14.704 -9.551 9.809 1.00 90.69 86 TRP A N 1
ATOM 698 C CA . TRP A 1 86 ? -15.709 -8.547 10.138 1.00 90.69 86 TRP A CA 1
ATOM 699 C C . TRP A 1 86 ? -17.106 -9.163 10.232 1.00 90.69 86 TRP A C 1
ATOM 701 O O . TRP A 1 86 ? -17.766 -9.041 11.264 1.00 90.69 86 TRP A O 1
ATOM 711 N N . ASP A 1 87 ? -17.529 -9.894 9.202 1.00 91.75 87 ASP A N 1
ATOM 712 C CA . ASP A 1 87 ? -18.844 -10.531 9.148 1.00 91.75 87 ASP A CA 1
ATOM 713 C C . ASP A 1 87 ? -19.024 -11.545 10.287 1.00 91.75 87 ASP A C 1
ATOM 715 O O . ASP A 1 87 ? -20.082 -11.603 10.923 1.00 91.75 87 ASP A O 1
ATOM 719 N N . ALA A 1 88 ? -17.975 -12.304 10.616 1.00 92.50 88 ALA A N 1
ATOM 720 C CA . ALA A 1 88 ? -17.977 -13.221 11.752 1.00 92.50 88 ALA A CA 1
ATOM 721 C C . ALA A 1 88 ? -18.107 -12.487 13.100 1.00 92.50 88 ALA A C 1
ATOM 723 O O . ALA A 1 88 ? -18.864 -12.927 13.974 1.00 92.50 88 ALA A O 1
ATOM 724 N N . ALA A 1 89 ? -17.409 -11.361 13.277 1.00 91.75 89 ALA A N 1
ATOM 725 C CA . ALA A 1 89 ? -17.517 -10.537 14.478 1.00 91.75 89 ALA A CA 1
ATOM 726 C C . ALA A 1 89 ? -18.920 -9.930 14.616 1.00 91.75 89 ALA A C 1
ATOM 728 O O . ALA A 1 89 ? -19.520 -10.003 15.693 1.00 91.75 89 ALA A O 1
ATOM 729 N N . VAL A 1 90 ? -19.481 -9.401 13.524 1.00 92.94 90 VAL A N 1
ATOM 730 C CA . VAL A 1 90 ? -20.843 -8.850 13.476 1.00 92.94 90 VAL A CA 1
ATOM 731 C C . VAL A 1 90 ? -21.874 -9.926 13.806 1.00 92.94 90 VAL A C 1
ATOM 733 O O . VAL A 1 90 ? -22.770 -9.686 14.617 1.00 92.94 90 VAL A O 1
ATOM 736 N N . ALA A 1 91 ? -21.721 -11.136 13.263 1.00 92.94 91 ALA A N 1
ATOM 737 C CA . ALA A 1 91 ? -22.605 -12.258 13.565 1.00 92.94 91 ALA A CA 1
ATOM 738 C C . ALA A 1 91 ? -22.563 -12.673 15.049 1.00 92.94 91 ALA A C 1
ATOM 740 O O . ALA A 1 91 ? -23.581 -13.100 15.598 1.00 92.94 91 ALA A O 1
ATOM 741 N N . LYS A 1 92 ? -21.405 -12.550 15.710 1.00 92.31 92 LYS A N 1
ATOM 742 C CA . LYS A 1 92 ? -21.203 -12.961 17.109 1.00 92.31 92 LYS A CA 1
ATOM 743 C C . LYS A 1 92 ? -21.598 -11.887 18.128 1.00 92.31 92 LYS A C 1
ATOM 745 O O . LYS A 1 92 ? -22.178 -12.220 19.161 1.00 92.31 92 LYS A O 1
ATOM 750 N N . HIS A 1 93 ? -21.274 -10.623 17.861 1.00 91.44 93 HIS A N 1
ATOM 751 C CA . HIS A 1 93 ? -21.391 -9.521 18.826 1.00 91.44 93 HIS A CA 1
ATOM 752 C C . HIS A 1 93 ? -22.478 -8.499 18.475 1.00 91.44 93 HIS A C 1
ATOM 754 O O . HIS A 1 93 ? -22.914 -7.752 19.351 1.00 91.44 93 HIS A O 1
ATOM 760 N N . GLY A 1 94 ? -22.943 -8.491 17.226 1.00 92.12 94 GLY A N 1
ATOM 761 C CA . GLY A 1 94 ? -23.868 -7.502 16.688 1.00 92.12 94 GLY A CA 1
ATOM 762 C C . GLY A 1 94 ? -23.149 -6.313 16.050 1.00 92.12 94 GLY A C 1
ATOM 763 O O . GLY A 1 94 ? -22.141 -5.826 16.559 1.00 92.12 94 GLY A O 1
ATOM 764 N N . GLU A 1 95 ? -23.713 -5.821 14.948 1.00 91.62 95 GLU A N 1
ATOM 765 C CA . GLU A 1 95 ? -23.142 -4.758 14.106 1.00 91.62 95 GLU A CA 1
ATOM 766 C C . GLU A 1 95 ? -22.793 -3.496 14.900 1.00 91.62 95 GLU A C 1
ATOM 768 O O . GLU A 1 95 ? -21.640 -3.086 14.916 1.00 91.62 95 GLU A O 1
ATOM 773 N N . ALA A 1 96 ? -23.744 -2.952 15.665 1.00 91.19 96 ALA A N 1
ATOM 774 C CA . ALA A 1 96 ? -23.535 -1.721 16.432 1.00 91.19 96 ALA A CA 1
ATOM 775 C C . ALA A 1 96 ? -22.422 -1.832 17.494 1.00 91.19 96 ALA A C 1
ATOM 777 O O . ALA A 1 96 ? -21.772 -0.843 17.826 1.00 91.19 96 ALA A O 1
ATOM 778 N N . VAL A 1 97 ? -22.204 -3.029 18.052 1.00 92.56 97 VAL A N 1
ATOM 779 C CA . VAL A 1 97 ? -21.147 -3.276 19.047 1.00 92.56 97 VAL A CA 1
ATOM 780 C C . VAL A 1 97 ? -19.782 -3.322 18.363 1.00 92.56 97 VAL A C 1
ATOM 782 O O . VAL A 1 97 ? -18.817 -2.761 18.885 1.00 92.56 97 VAL A O 1
ATOM 785 N N . VAL A 1 98 ? -19.707 -3.976 17.203 1.00 93.75 98 VAL A N 1
ATOM 786 C CA . VAL A 1 98 ? -18.481 -4.092 16.407 1.00 93.75 98 VAL A CA 1
ATOM 787 C C . VAL A 1 98 ? -18.097 -2.747 15.802 1.00 93.75 98 VAL A C 1
ATOM 789 O O . VAL A 1 98 ? -16.948 -2.350 15.942 1.00 93.75 98 VAL A O 1
ATOM 792 N N . GLU A 1 99 ? -19.043 -2.009 15.222 1.00 92.69 99 GLU A N 1
ATOM 793 C CA . GLU A 1 99 ? -18.811 -0.691 14.617 1.00 92.69 99 GLU A CA 1
ATOM 794 C C . GLU A 1 99 ? -18.283 0.317 15.647 1.00 92.69 99 GLU A C 1
ATOM 796 O O . GLU A 1 99 ? -17.201 0.873 15.470 1.00 92.69 99 GLU A O 1
ATOM 801 N N . ALA A 1 100 ? -18.964 0.457 16.793 1.00 92.69 100 ALA A N 1
ATOM 802 C CA . ALA A 1 100 ? -18.539 1.377 17.850 1.00 92.69 100 ALA A CA 1
ATOM 803 C C . ALA A 1 100 ? -17.150 1.042 18.422 1.00 92.69 100 ALA A C 1
ATOM 805 O O . ALA A 1 100 ? -16.409 1.930 18.841 1.00 92.69 100 ALA A O 1
ATOM 806 N N . ALA A 1 101 ? -16.796 -0.244 18.475 1.00 93.44 101 ALA A N 1
ATOM 807 C CA . ALA A 1 101 ? -15.459 -0.667 18.869 1.00 93.44 101 ALA A CA 1
ATOM 808 C C . ALA A 1 101 ? -14.428 -0.407 17.766 1.00 93.44 101 ALA A C 1
ATOM 810 O O . ALA A 1 101 ? -13.331 0.059 18.065 1.00 93.44 101 ALA A O 1
ATOM 811 N N . ASN A 1 102 ? -14.778 -0.690 16.512 1.00 94.62 102 ASN A N 1
ATOM 812 C CA . ASN A 1 102 ? -13.897 -0.526 15.368 1.00 94.62 102 ASN A CA 1
ATOM 813 C C . ASN A 1 102 ? -13.470 0.926 15.180 1.00 94.62 102 ASN A C 1
ATOM 815 O O . ASN A 1 102 ? -12.291 1.170 14.964 1.00 94.62 102 ASN A O 1
ATOM 819 N N . ASP A 1 103 ? -14.382 1.884 15.346 1.00 94.38 103 ASP A N 1
ATOM 820 C CA . ASP A 1 103 ? -14.046 3.310 15.269 1.00 94.38 103 ASP A CA 1
ATOM 821 C C . ASP A 1 103 ? -12.915 3.679 16.241 1.00 94.38 103 ASP A C 1
ATOM 823 O O . ASP A 1 103 ? -11.946 4.347 15.879 1.00 94.38 103 ASP A O 1
ATOM 827 N N . VAL A 1 104 ? -12.990 3.183 17.480 1.00 95.44 104 VAL A N 1
ATOM 828 C CA . VAL A 1 104 ? -11.962 3.451 18.493 1.00 95.44 104 VAL A CA 1
ATOM 829 C C . VAL A 1 104 ? -10.665 2.695 18.200 1.00 95.44 104 VAL A C 1
ATOM 831 O O . VAL A 1 104 ? -9.583 3.239 18.420 1.00 95.44 104 VAL A O 1
ATOM 834 N N . LEU A 1 105 ? -10.747 1.459 17.706 1.00 95.12 105 LEU A N 1
ATOM 835 C CA . LEU A 1 105 ? -9.568 0.678 17.320 1.00 95.12 105 LEU A CA 1
ATOM 836 C C . LEU A 1 105 ? -8.830 1.330 16.145 1.00 95.12 105 LEU A C 1
ATOM 838 O O . LEU A 1 105 ? -7.612 1.480 16.209 1.00 95.12 105 LEU A O 1
ATOM 842 N N . MET A 1 106 ? -9.561 1.822 15.144 1.00 94.69 106 MET A N 1
ATOM 843 C CA . MET A 1 106 ? -9.014 2.557 14.003 1.00 94.69 106 MET A CA 1
ATOM 844 C C . MET A 1 106 ? -8.285 3.834 14.435 1.00 94.69 106 MET A C 1
ATOM 846 O O . MET A 1 106 ? -7.203 4.122 13.920 1.00 94.69 106 MET A O 1
ATOM 850 N N . ASP A 1 107 ? -8.820 4.583 15.404 1.00 94.31 107 ASP A N 1
ATOM 851 C CA . ASP A 1 107 ? -8.136 5.757 15.966 1.00 94.31 107 ASP A CA 1
ATOM 852 C C . ASP A 1 107 ? -6.793 5.382 16.620 1.00 94.31 107 ASP A C 1
ATOM 854 O O . ASP A 1 107 ? -5.783 6.076 16.443 1.00 94.31 107 ASP A O 1
ATOM 858 N N . ILE A 1 108 ? -6.772 4.281 17.382 1.00 95.31 108 ILE A N 1
ATOM 859 C CA . ILE A 1 108 ? -5.568 3.777 18.057 1.00 95.31 108 ILE A CA 1
ATOM 860 C C . ILE A 1 108 ? -4.538 3.322 17.019 1.00 95.31 108 ILE A C 1
ATOM 862 O O . ILE A 1 108 ? -3.370 3.699 17.114 1.00 95.31 108 ILE A O 1
ATOM 866 N N . GLU A 1 109 ? -4.958 2.540 16.026 1.00 95.31 109 GLU A N 1
ATOM 867 C CA . GLU A 1 109 ? -4.094 2.023 14.961 1.00 95.31 109 GLU A CA 1
ATOM 868 C C . GLU A 1 109 ? -3.511 3.146 14.108 1.00 95.31 109 GLU A C 1
ATOM 870 O O . GLU A 1 109 ? -2.299 3.191 13.910 1.00 95.31 109 GLU A O 1
ATOM 875 N N . THR A 1 110 ? -4.334 4.117 13.705 1.00 95.44 110 THR A N 1
ATOM 876 C CA . THR A 1 110 ? -3.876 5.303 12.963 1.00 95.44 110 THR A CA 1
ATOM 877 C C . THR A 1 110 ? -2.829 6.075 13.764 1.00 95.44 110 THR A C 1
ATOM 879 O O . THR A 1 110 ? -1.835 6.562 13.219 1.00 95.44 110 THR A O 1
ATOM 882 N N . SER A 1 111 ? -3.024 6.174 15.081 1.00 94.06 111 SER A N 1
ATOM 883 C CA . SER A 1 111 ? -2.092 6.886 15.950 1.00 94.06 111 SER A CA 1
ATOM 884 C C . SER A 1 111 ? -0.780 6.117 16.158 1.00 94.06 111 SER A C 1
ATOM 886 O O . SER A 1 111 ? 0.290 6.727 16.188 1.00 94.06 111 SER A O 1
ATOM 888 N N . ARG A 1 112 ? -0.846 4.782 16.254 1.00 95.81 112 ARG A N 1
ATOM 889 C CA . ARG A 1 112 ? 0.326 3.888 16.301 1.00 95.81 112 ARG A CA 1
ATOM 890 C C . ARG A 1 112 ? 1.124 3.951 15.003 1.00 95.81 112 ARG A C 1
ATOM 892 O O . ARG A 1 112 ? 2.321 4.206 15.052 1.00 95.81 112 ARG A O 1
ATOM 899 N N . GLU A 1 113 ? 0.458 3.847 13.856 1.00 94.62 113 GLU A N 1
ATOM 900 C CA . GLU A 1 113 ? 1.103 3.962 12.547 1.00 94.62 113 GLU A CA 1
ATOM 901 C C . GLU A 1 113 ? 1.763 5.338 12.367 1.00 94.62 113 GLU A C 1
ATOM 903 O O . GLU A 1 113 ? 2.880 5.448 11.861 1.00 94.62 113 GLU A O 1
ATOM 908 N N . GLY A 1 114 ? 1.108 6.408 12.826 1.00 93.75 114 GLY A N 1
ATOM 909 C CA . GLY A 1 114 ? 1.697 7.745 12.836 1.00 93.75 114 GLY A CA 1
ATOM 910 C C . GLY A 1 114 ? 2.997 7.816 13.643 1.00 93.75 114 GLY A C 1
ATOM 911 O O . GLY A 1 114 ? 3.944 8.482 13.218 1.00 93.75 114 GLY A O 1
ATOM 912 N N . LEU A 1 115 ? 3.072 7.103 14.770 1.00 94.19 115 LEU A N 1
ATOM 913 C CA . LEU A 1 115 ? 4.276 7.012 15.593 1.00 94.19 115 LEU A CA 1
ATOM 914 C C . LEU A 1 115 ? 5.389 6.215 14.900 1.00 94.19 115 LEU A C 1
ATOM 916 O O . LEU A 1 115 ? 6.526 6.687 14.872 1.00 94.19 115 LEU A O 1
ATOM 920 N N . ASP A 1 116 ? 5.053 5.085 14.279 1.00 94.62 116 ASP A N 1
ATOM 921 C CA . ASP A 1 116 ? 6.002 4.269 13.511 1.00 94.62 116 ASP A CA 1
ATOM 922 C C . ASP A 1 116 ? 6.591 5.063 12.335 1.00 94.62 116 ASP A C 1
ATOM 924 O O . ASP A 1 116 ? 7.799 5.049 12.098 1.00 94.62 116 ASP A O 1
ATOM 928 N N . ARG A 1 117 ? 5.762 5.851 11.638 1.00 93.56 117 ARG A N 1
ATOM 929 C CA . ARG A 1 117 ? 6.203 6.744 10.553 1.00 93.56 117 ARG A CA 1
ATOM 930 C C . ARG A 1 117 ? 7.081 7.897 11.050 1.00 93.56 117 ARG A C 1
ATOM 932 O O . ARG A 1 117 ? 7.976 8.333 10.325 1.00 93.56 117 ARG A O 1
ATOM 939 N N . ILE A 1 118 ? 6.863 8.412 12.265 1.00 93.88 118 ILE A N 1
ATOM 940 C CA . ILE A 1 118 ? 7.788 9.384 12.879 1.00 93.88 118 ILE A CA 1
ATOM 941 C C . ILE A 1 118 ? 9.127 8.713 13.195 1.00 93.88 118 ILE A C 1
ATOM 943 O O . ILE A 1 118 ? 10.177 9.291 12.915 1.00 93.88 118 ILE A O 1
ATOM 947 N N . GLU A 1 119 ? 9.110 7.501 13.755 1.00 91.44 119 GLU A N 1
ATOM 948 C CA . GLU A 1 119 ? 10.326 6.748 14.085 1.00 91.44 119 GLU A CA 1
ATOM 949 C C . GLU A 1 119 ? 11.132 6.378 12.830 1.00 91.44 119 GLU A C 1
ATOM 951 O O . GLU A 1 119 ? 12.358 6.497 12.825 1.00 91.44 119 GLU A O 1
ATOM 956 N N . ALA A 1 120 ? 10.446 6.047 11.734 1.00 93.69 120 ALA A N 1
ATOM 957 C CA . ALA A 1 120 ? 11.038 5.845 10.414 1.00 93.69 120 ALA A CA 1
ATOM 958 C C . ALA A 1 120 ? 11.563 7.144 9.762 1.00 93.69 120 ALA A C 1
ATOM 960 O O . ALA A 1 120 ? 12.247 7.094 8.739 1.00 93.69 120 ALA A O 1
ATOM 961 N N . GLY A 1 121 ? 11.269 8.314 10.341 1.00 90.88 121 GLY A N 1
ATOM 962 C CA . GLY A 1 121 ? 11.659 9.621 9.809 1.00 90.88 121 GLY A CA 1
ATOM 963 C C . GLY A 1 121 ? 10.821 10.096 8.616 1.00 90.88 121 GLY A C 1
ATOM 964 O O . GLY A 1 121 ? 11.195 11.067 7.959 1.00 90.88 121 GLY A O 1
ATOM 965 N N . GLU A 1 122 ? 9.692 9.443 8.334 1.00 92.75 122 GLU A N 1
ATOM 966 C CA . GLU A 1 122 ? 8.767 9.786 7.246 1.00 92.75 122 GLU A CA 1
ATOM 967 C C . GLU A 1 122 ? 7.846 10.957 7.617 1.00 92.75 122 GLU A C 1
ATOM 969 O O . GLU A 1 122 ? 7.425 11.732 6.755 1.00 92.75 122 GLU A O 1
ATOM 974 N N . LEU A 1 123 ? 7.556 11.119 8.911 1.00 87.94 123 LEU A N 1
ATOM 975 C CA . LEU A 1 123 ? 6.752 12.212 9.455 1.00 87.94 123 LEU A CA 1
ATOM 976 C C . LEU A 1 123 ? 7.568 13.052 10.441 1.00 87.94 123 LEU A C 1
ATOM 978 O O . LEU A 1 123 ? 8.190 12.536 11.360 1.00 87.94 123 LEU A O 1
ATOM 982 N N . SER A 1 124 ? 7.515 14.378 10.297 1.00 84.12 124 SER A N 1
ATOM 983 C CA . SER A 1 124 ? 8.185 15.333 11.203 1.00 84.12 124 SER A CA 1
ATOM 984 C C . SER A 1 124 ? 7.275 15.859 12.324 1.00 84.12 124 SER A C 1
ATOM 986 O O . SER A 1 124 ? 7.459 16.974 12.809 1.00 84.12 124 SER A O 1
ATOM 988 N N . ASN A 1 125 ? 6.259 15.090 12.709 1.00 90.44 125 ASN A N 1
ATOM 989 C CA . ASN A 1 125 ? 5.320 15.470 13.763 1.00 90.44 125 ASN A CA 1
ATOM 990 C C . ASN A 1 125 ? 5.884 15.160 15.164 1.00 90.44 125 ASN A C 1
ATOM 992 O O . ASN A 1 125 ? 6.814 14.369 15.306 1.00 90.44 125 ASN A O 1
ATOM 996 N N . ASP A 1 126 ? 5.313 15.768 16.212 1.00 91.12 126 ASP A N 1
ATOM 997 C CA . ASP A 1 126 ? 5.717 15.480 17.596 1.00 91.12 126 ASP A CA 1
ATOM 998 C C . ASP A 1 126 ? 5.189 14.095 18.032 1.00 91.12 126 ASP A C 1
ATOM 1000 O O . ASP A 1 126 ? 3.968 13.910 18.107 1.00 91.12 126 ASP A O 1
ATOM 1004 N N . PRO A 1 127 ? 6.062 13.124 18.376 1.00 92.12 127 PRO A N 1
ATOM 1005 C CA . PRO A 1 127 ? 5.638 11.794 18.820 1.00 92.12 127 PRO A CA 1
ATOM 1006 C C . PRO A 1 127 ? 4.786 11.824 20.096 1.00 92.12 127 PRO A C 1
ATOM 1008 O O . PRO A 1 127 ? 4.052 10.875 20.368 1.00 92.12 127 PRO A O 1
ATOM 1011 N N . ARG A 1 128 ? 4.849 12.898 20.895 1.00 93.69 128 ARG A N 1
ATOM 1012 C CA . ARG A 1 128 ? 4.027 13.046 22.107 1.00 93.69 128 ARG A CA 1
ATOM 1013 C C . ARG A 1 128 ? 2.540 13.176 21.798 1.00 93.69 128 ARG A C 1
ATOM 1015 O O . ARG A 1 128 ? 1.735 12.713 22.598 1.00 93.69 128 ARG A O 1
ATOM 1022 N N . VAL A 1 129 ? 2.183 13.776 20.660 1.00 93.62 129 VAL A N 1
ATOM 1023 C CA . VAL A 1 129 ? 0.781 13.939 20.247 1.00 93.62 129 VAL A CA 1
ATOM 1024 C C . VAL A 1 129 ? 0.170 12.572 19.957 1.00 93.62 129 VAL A C 1
ATOM 1026 O O . VAL A 1 129 ? -0.823 12.208 20.576 1.00 93.62 129 VAL A O 1
ATOM 1029 N N . PHE A 1 130 ? 0.843 11.766 19.133 1.00 93.50 130 PHE A N 1
ATOM 1030 C CA . PHE A 1 130 ? 0.404 10.409 18.809 1.00 93.50 130 PHE A CA 1
ATOM 1031 C C . PHE A 1 130 ? 0.315 9.511 20.042 1.00 93.50 130 PHE A C 1
ATOM 1033 O O . PHE A 1 130 ? -0.654 8.778 20.192 1.00 93.50 130 PHE A O 1
ATOM 1040 N N . ARG A 1 131 ? 1.268 9.611 20.979 1.00 94.75 131 ARG A N 1
ATOM 1041 C CA . ARG A 1 131 ? 1.178 8.884 22.258 1.00 94.75 131 ARG A CA 1
ATOM 1042 C C . ARG A 1 131 ? -0.049 9.287 23.072 1.00 94.75 131 ARG A C 1
ATOM 1044 O O . ARG A 1 131 ? -0.756 8.413 23.557 1.00 94.75 131 ARG A O 1
ATOM 1051 N N . ALA A 1 132 ? -0.321 10.585 23.192 1.00 95.12 132 ALA A N 1
ATOM 1052 C CA . ALA A 1 132 ? -1.498 11.069 23.908 1.00 95.12 132 ALA A CA 1
ATOM 1053 C C . ALA A 1 132 ? -2.811 10.636 23.228 1.00 95.12 132 ALA A C 1
ATOM 1055 O O . ALA A 1 132 ? -3.797 10.358 23.912 1.00 95.12 132 ALA A O 1
ATOM 1056 N N . ASP A 1 133 ? -2.833 10.556 21.896 1.00 93.88 133 ASP A N 1
ATOM 1057 C CA . ASP A 1 133 ? -3.994 10.079 21.143 1.00 93.88 133 ASP A CA 1
ATOM 1058 C C . ASP A 1 133 ? -4.195 8.561 21.292 1.00 93.88 133 ASP A C 1
ATOM 1060 O O . ASP A 1 133 ? -5.330 8.131 21.507 1.00 93.88 133 ASP A O 1
ATOM 1064 N N . ILE A 1 134 ? -3.115 7.765 21.315 1.00 95.50 134 ILE A N 1
ATOM 1065 C CA . ILE A 1 134 ? -3.158 6.330 21.656 1.00 95.50 134 ILE A CA 1
ATOM 1066 C C . ILE A 1 134 ? -3.721 6.136 23.068 1.00 95.50 134 ILE A C 1
ATOM 1068 O O . ILE A 1 134 ? -4.651 5.356 23.252 1.00 95.50 134 ILE A O 1
ATOM 1072 N N . GLU A 1 135 ? -3.204 6.861 24.065 1.00 95.38 135 GLU A N 1
ATOM 1073 C CA . GLU A 1 135 ? -3.677 6.771 25.454 1.00 95.38 135 GLU A CA 1
ATOM 1074 C C . GLU A 1 135 ? -5.168 7.121 25.573 1.00 95.38 135 GLU A C 1
ATOM 1076 O O . GLU A 1 135 ? -5.928 6.418 26.244 1.00 95.38 135 GLU A O 1
ATOM 1081 N N . ARG A 1 136 ? -5.616 8.172 24.874 1.00 95.19 136 ARG A N 1
ATOM 1082 C CA . ARG A 1 136 ? -7.033 8.559 24.833 1.00 95.19 136 ARG A CA 1
ATOM 1083 C C . ARG A 1 136 ? -7.893 7.488 24.161 1.00 95.19 136 ARG A C 1
ATOM 1085 O O . ARG A 1 136 ? -8.980 7.194 24.655 1.00 95.19 136 ARG A O 1
ATOM 1092 N N . GLY A 1 137 ? -7.428 6.919 23.051 1.00 95.00 137 GLY A N 1
ATOM 1093 C CA . GLY A 1 137 ? -8.109 5.831 22.353 1.00 95.00 137 GLY A CA 1
ATOM 1094 C C . GLY A 1 137 ? -8.254 4.595 23.241 1.00 95.00 137 GLY A C 1
ATOM 1095 O O . GLY A 1 137 ? -9.361 4.086 23.401 1.00 95.00 137 GLY A O 1
ATOM 1096 N N . LEU A 1 138 ? -7.173 4.176 23.905 1.00 95.38 138 LEU A N 1
ATOM 1097 C CA . LEU A 1 138 ? -7.171 3.043 24.835 1.00 95.38 138 LEU A CA 1
ATOM 1098 C C . LEU A 1 138 ? -8.135 3.252 26.010 1.00 95.38 138 LEU A C 1
ATOM 1100 O O . LEU A 1 138 ? -8.842 2.320 26.388 1.00 95.38 138 LEU A O 1
ATOM 1104 N N . ALA A 1 139 ? -8.220 4.469 26.557 1.00 94.38 139 ALA A N 1
ATOM 1105 C CA . ALA A 1 139 ? -9.181 4.790 27.613 1.00 94.38 139 ALA A CA 1
ATOM 1106 C C . ALA A 1 139 ? -10.637 4.655 27.131 1.00 94.38 139 ALA A C 1
ATOM 1108 O O . ALA A 1 139 ? -11.448 4.009 27.795 1.00 94.38 139 ALA A O 1
ATOM 1109 N N . ARG A 1 140 ? -10.965 5.185 25.942 1.00 94.25 140 ARG A N 1
ATOM 1110 C CA . ARG A 1 140 ? -12.302 5.020 25.339 1.00 94.25 140 ARG A CA 1
ATOM 1111 C C . ARG A 1 140 ? -12.629 3.553 25.074 1.00 94.25 140 ARG A C 1
ATOM 1113 O O . ARG A 1 140 ? -13.743 3.105 25.336 1.00 94.25 140 ARG A O 1
ATOM 1120 N N . ALA A 1 141 ? -11.656 2.800 24.572 1.00 94.62 141 ALA A N 1
ATOM 1121 C CA . ALA A 1 141 ? -11.815 1.382 24.299 1.00 94.62 141 ALA A CA 1
ATOM 1122 C C . ALA A 1 141 ? -12.090 0.600 25.594 1.00 94.62 141 ALA A C 1
ATOM 1124 O O . ALA A 1 141 ? -13.010 -0.218 25.654 1.00 94.62 141 ALA A O 1
ATOM 1125 N N . ALA A 1 142 ? -11.363 0.924 26.664 1.00 93.69 142 ALA A N 1
ATOM 1126 C CA . ALA A 1 142 ? -11.585 0.351 27.981 1.00 93.69 142 ALA A CA 1
ATOM 1127 C C . ALA A 1 142 ? -12.989 0.654 28.525 1.00 93.69 142 ALA A C 1
ATOM 1129 O O . ALA A 1 142 ? -13.678 -0.252 28.997 1.00 93.69 142 ALA A O 1
ATOM 1130 N N . GLU A 1 143 ? -13.459 1.896 28.397 1.00 93.25 143 GLU A N 1
ATOM 1131 C CA . GLU A 1 143 ? -14.820 2.273 28.785 1.00 93.25 143 GLU A CA 1
ATOM 1132 C C . GLU A 1 143 ? -15.885 1.477 28.021 1.00 93.25 143 GLU A C 1
ATOM 1134 O O . GLU A 1 143 ? -16.831 0.987 28.641 1.00 93.25 143 GLU A O 1
ATOM 1139 N N . LEU A 1 144 ? -15.726 1.289 26.707 1.00 93.25 144 LEU A N 1
ATOM 1140 C CA . LEU A 1 144 ? -16.643 0.476 25.900 1.00 93.25 144 LEU A CA 1
ATOM 1141 C C . LEU A 1 144 ? -16.675 -0.982 26.378 1.00 93.25 144 LEU A C 1
ATOM 1143 O O . LEU A 1 144 ? -17.755 -1.553 26.556 1.00 93.25 144 LEU A O 1
ATOM 1147 N N . ALA A 1 145 ? -15.515 -1.585 26.648 1.00 92.50 145 ALA A N 1
ATOM 1148 C CA . ALA A 1 145 ? -15.427 -2.958 27.155 1.00 92.50 145 ALA A CA 1
ATOM 1149 C C . ALA A 1 145 ? -16.101 -3.127 28.530 1.00 92.50 145 ALA A C 1
ATOM 1151 O O . ALA A 1 145 ? -16.739 -4.150 28.813 1.00 92.50 145 ALA A O 1
ATOM 1152 N N . VAL A 1 146 ? -15.986 -2.108 29.381 1.00 91.75 146 VAL A N 1
ATOM 1153 C CA . VAL A 1 146 ? -16.600 -2.034 30.712 1.00 91.75 146 VAL A CA 1
ATOM 1154 C C . VAL A 1 146 ? -18.113 -1.771 30.641 1.00 91.75 146 VAL A C 1
ATOM 1156 O O . VAL A 1 146 ? -18.866 -2.216 31.508 1.00 91.75 146 VAL A O 1
ATOM 1159 N N . GLN A 1 147 ? -18.590 -1.083 29.602 1.00 89.50 147 GLN A N 1
ATOM 1160 C CA . GLN A 1 147 ? -20.018 -0.891 29.314 1.00 89.50 147 GLN A CA 1
ATOM 1161 C C . GLN A 1 147 ? -20.696 -2.144 28.735 1.00 89.50 147 GLN A C 1
ATOM 1163 O O . GLN A 1 147 ? -21.919 -2.171 28.618 1.00 89.50 147 GLN A O 1
ATOM 1168 N N . GLY A 1 148 ? -19.927 -3.193 28.423 1.00 89.25 148 GLY A N 1
ATOM 1169 C CA . GLY A 1 148 ? -20.441 -4.472 27.932 1.00 89.25 148 GLY A CA 1
ATOM 1170 C C . GLY A 1 148 ? -20.121 -4.762 26.467 1.00 89.25 148 GLY A C 1
ATOM 1171 O O . GLY A 1 148 ? -20.675 -5.709 25.910 1.00 89.25 148 GLY A O 1
ATOM 1172 N N . ASN A 1 149 ? -19.225 -3.996 25.833 1.00 91.94 149 ASN A N 1
ATOM 1173 C CA . ASN A 1 149 ? -18.735 -4.323 24.499 1.00 91.94 149 ASN A CA 1
ATOM 1174 C C . ASN A 1 149 ? -17.866 -5.593 24.558 1.00 91.94 149 ASN A C 1
ATOM 1176 O O . ASN A 1 149 ? -16.711 -5.576 24.98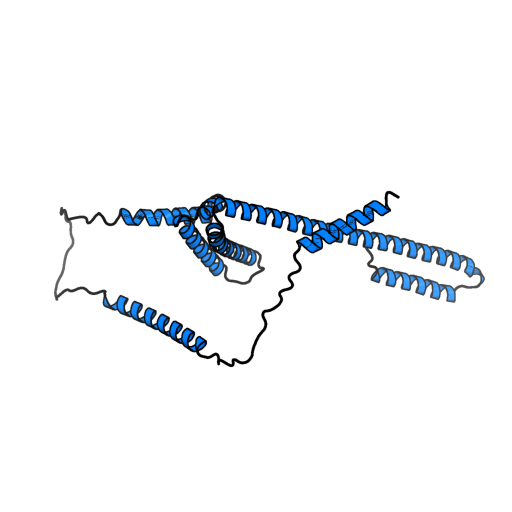8 1.00 91.94 149 ASN A O 1
ATOM 1180 N N . THR A 1 150 ? -18.456 -6.719 24.161 1.00 90.44 150 THR A N 1
ATOM 1181 C CA . THR A 1 150 ? -17.808 -8.036 24.199 1.00 90.44 150 THR A CA 1
ATOM 1182 C C . THR A 1 150 ? -16.766 -8.208 23.098 1.00 90.44 150 THR A C 1
ATOM 1184 O O . THR A 1 150 ? -15.783 -8.910 23.322 1.00 90.44 150 THR A O 1
ATOM 1187 N N . TYR A 1 151 ? -16.929 -7.526 21.961 1.00 92.19 151 TYR A N 1
ATOM 1188 C CA . TYR A 1 151 ? -15.947 -7.530 20.877 1.00 92.19 151 TYR A CA 1
ATOM 1189 C C . TYR A 1 151 ? -14.642 -6.848 21.309 1.00 92.19 151 TYR A C 1
ATOM 1191 O O . TYR A 1 151 ? -13.561 -7.391 21.104 1.00 92.19 151 TYR A O 1
ATOM 1199 N N . MET A 1 152 ? -14.727 -5.726 22.029 1.00 92.94 152 MET A N 1
ATOM 1200 C CA . MET A 1 152 ? -13.545 -5.033 22.552 1.00 92.94 152 MET A CA 1
ATOM 1201 C C . MET A 1 152 ? -12.718 -5.903 23.517 1.00 92.94 152 MET A C 1
ATOM 1203 O O . MET A 1 152 ? -11.491 -5.840 23.513 1.00 92.94 152 MET A O 1
ATOM 1207 N N . ARG A 1 153 ? -13.371 -6.762 24.316 1.00 91.38 153 ARG A N 1
ATOM 1208 C CA . ARG A 1 153 ? -12.673 -7.727 25.187 1.00 91.38 153 ARG A CA 1
ATOM 1209 C C . ARG A 1 153 ? -11.944 -8.805 24.389 1.00 91.38 153 ARG A C 1
ATOM 1211 O O . ARG A 1 153 ? -10.841 -9.175 24.767 1.00 91.38 153 ARG A O 1
ATOM 1218 N N . GLU A 1 154 ? -12.539 -9.288 23.301 1.00 92.44 154 GLU A N 1
ATOM 1219 C CA . GLU A 1 154 ? -11.901 -10.268 22.417 1.00 92.44 154 GLU A CA 1
ATOM 1220 C C . GLU A 1 154 ? -10.691 -9.672 21.690 1.00 92.44 154 GLU A C 1
ATOM 1222 O O . GLU A 1 154 ? -9.636 -10.301 21.623 1.00 92.44 154 GLU A O 1
ATOM 1227 N N . VAL A 1 155 ? -10.794 -8.429 21.214 1.00 92.56 155 VAL A N 1
ATOM 1228 C CA . VAL A 1 155 ? -9.653 -7.722 20.612 1.00 92.56 155 VAL A CA 1
ATOM 1229 C C . VAL A 1 155 ? -8.530 -7.518 21.636 1.00 92.56 155 VAL A C 1
ATOM 1231 O O . VAL A 1 155 ? -7.357 -7.716 21.316 1.00 92.56 155 VAL A O 1
ATOM 1234 N N . ALA A 1 156 ? -8.869 -7.229 22.895 1.00 93.75 156 ALA A N 1
ATOM 1235 C CA . ALA A 1 156 ? -7.897 -7.096 23.978 1.00 93.75 156 ALA A CA 1
ATOM 1236 C C . ALA A 1 156 ? -7.116 -8.385 24.286 1.00 93.75 156 ALA A C 1
ATOM 1238 O O . ALA A 1 156 ? -6.035 -8.324 24.865 1.00 93.75 156 ALA A O 1
ATOM 1239 N N . GLU A 1 157 ? -7.599 -9.567 23.893 1.00 93.62 157 GLU A N 1
ATOM 1240 C CA . GLU A 1 157 ? -6.803 -10.795 24.025 1.00 93.62 157 GLU A CA 1
ATOM 1241 C C . GLU A 1 157 ? -5.571 -10.783 23.109 1.00 93.62 157 GLU A C 1
ATOM 1243 O O . GLU A 1 157 ? -4.551 -11.396 23.438 1.00 93.62 157 GLU A O 1
ATOM 1248 N N . LYS A 1 158 ? -5.655 -10.065 21.982 1.00 92.81 158 LYS A N 1
ATOM 1249 C CA . LYS A 1 158 ? -4.578 -9.914 20.995 1.00 92.81 158 LYS A CA 1
ATOM 1250 C C . LYS A 1 158 ? -3.724 -8.664 21.240 1.00 92.81 158 LYS A C 1
ATOM 1252 O O . LYS A 1 158 ? -2.567 -8.647 20.829 1.00 92.81 158 LYS A O 1
ATOM 1257 N N . ASP A 1 159 ? -4.265 -7.654 21.925 1.00 93.94 159 ASP A N 1
ATOM 1258 C CA . ASP A 1 159 ? -3.585 -6.387 22.220 1.00 93.94 159 ASP A CA 1
ATOM 1259 C C . ASP A 1 159 ? -3.292 -6.221 23.732 1.00 93.94 159 ASP A C 1
ATOM 1261 O O . ASP A 1 159 ? -4.208 -5.982 24.529 1.00 93.94 159 ASP A O 1
ATOM 1265 N N . PRO A 1 160 ? -2.014 -6.299 24.157 1.00 93.38 160 PRO A N 1
ATOM 1266 C CA . PRO A 1 160 ? -1.644 -6.206 25.567 1.00 93.38 160 PRO A CA 1
ATOM 1267 C C . PRO A 1 160 ? -1.866 -4.815 26.178 1.00 93.38 160 PRO A C 1
ATOM 1269 O O . PRO A 1 160 ? -2.087 -4.725 27.389 1.00 93.38 160 PRO A O 1
ATOM 1272 N N . ASP A 1 161 ? -1.802 -3.742 25.389 1.00 93.69 161 ASP A N 1
ATOM 1273 C CA . ASP A 1 161 ? -2.033 -2.385 25.891 1.00 93.69 161 ASP A CA 1
ATOM 1274 C C . ASP A 1 161 ? -3.522 -2.175 26.154 1.00 93.69 161 ASP A C 1
ATOM 1276 O O . ASP A 1 161 ? -3.905 -1.661 27.209 1.00 93.69 161 ASP A O 1
ATOM 1280 N N . LEU A 1 162 ? -4.364 -2.658 25.236 1.00 93.94 162 LEU A N 1
ATOM 1281 C CA . LEU A 1 162 ? -5.813 -2.632 25.393 1.00 93.94 162 LEU A CA 1
ATOM 1282 C C . LEU A 1 162 ? -6.259 -3.464 26.599 1.00 93.94 162 LEU A C 1
ATOM 1284 O O . LEU A 1 162 ? -7.069 -3.002 27.402 1.00 93.94 162 LEU A O 1
ATOM 1288 N N . LYS A 1 163 ? -5.678 -4.654 26.789 1.00 94.62 163 LYS A N 1
ATOM 1289 C CA . LYS A 1 163 ? -5.952 -5.493 27.962 1.00 94.62 163 LYS A CA 1
ATOM 1290 C C . LYS A 1 163 ? -5.664 -4.772 29.276 1.00 94.62 163 LYS A C 1
ATOM 1292 O O . LYS A 1 163 ? -6.512 -4.753 30.166 1.00 94.62 163 LYS A O 1
ATOM 1297 N N . ARG A 1 164 ? -4.490 -4.142 29.390 1.00 94.19 164 ARG A N 1
ATOM 1298 C CA . ARG A 1 164 ? -4.108 -3.370 30.585 1.00 94.19 164 ARG A CA 1
ATOM 1299 C C . ARG A 1 164 ? -5.045 -2.190 30.825 1.00 94.19 164 ARG A C 1
ATOM 1301 O O . ARG A 1 164 ? -5.382 -1.914 31.974 1.00 94.19 164 ARG A O 1
ATOM 1308 N N . ALA A 1 165 ? -5.463 -1.503 29.762 1.00 92.94 165 ALA A N 1
ATOM 1309 C CA . ALA A 1 165 ? -6.392 -0.384 29.864 1.00 92.94 165 ALA A CA 1
ATOM 1310 C C . ALA A 1 165 ? -7.765 -0.831 30.398 1.00 92.94 165 ALA A C 1
ATOM 1312 O O . ALA A 1 165 ? -8.310 -0.182 31.290 1.00 92.94 165 ALA A O 1
ATOM 1313 N N . ILE A 1 166 ? -8.287 -1.966 29.917 1.00 92.81 166 ILE A N 1
ATOM 1314 C CA . ILE A 1 166 ? -9.544 -2.553 30.410 1.00 92.81 166 ILE A CA 1
ATOM 1315 C C . ILE A 1 166 ? -9.422 -2.944 31.884 1.00 92.81 166 ILE A C 1
ATOM 1317 O O . ILE A 1 166 ? -10.257 -2.534 32.685 1.00 92.81 166 ILE A O 1
ATOM 1321 N N . GLU A 1 167 ? -8.368 -3.672 32.264 1.00 92.19 167 GLU A N 1
ATOM 1322 C CA . GLU A 1 167 ? -8.145 -4.088 33.656 1.00 92.19 167 GLU A CA 1
ATOM 1323 C C . GLU A 1 167 ? -8.060 -2.878 34.608 1.00 92.19 167 GLU A C 1
ATOM 1325 O O . GLU A 1 167 ? -8.639 -2.890 35.695 1.00 92.19 167 GLU A O 1
ATOM 1330 N N . ALA A 1 168 ? -7.394 -1.795 34.194 1.00 90.50 168 ALA A N 1
ATOM 1331 C CA . ALA A 1 168 ? -7.326 -0.557 34.971 1.00 90.50 168 ALA A CA 1
ATOM 1332 C C . ALA A 1 168 ? -8.694 0.151 35.085 1.00 90.50 168 ALA A C 1
ATOM 1334 O O . ALA A 1 168 ? -9.047 0.667 36.152 1.00 90.50 168 ALA A O 1
ATOM 1335 N N . ALA A 1 169 ? -9.487 0.165 34.011 1.00 89.31 169 ALA A N 1
ATOM 1336 C CA . ALA A 1 169 ? -10.834 0.737 34.013 1.00 89.31 169 ALA A CA 1
ATOM 1337 C C . ALA A 1 169 ? -11.818 -0.076 34.879 1.00 89.31 169 ALA A C 1
ATOM 1339 O O . ALA A 1 169 ? -12.688 0.494 35.540 1.00 89.31 169 ALA A O 1
ATOM 1340 N N . GLU A 1 170 ? -11.664 -1.400 34.937 1.00 88.19 170 GLU A N 1
ATOM 1341 C CA . GLU A 1 170 ? -12.445 -2.266 35.826 1.00 88.19 170 GLU A CA 1
ATOM 1342 C C . GLU A 1 170 ? -12.085 -2.012 37.300 1.00 88.19 170 GLU A C 1
ATOM 1344 O O . GLU A 1 170 ? -12.969 -1.716 38.107 1.00 88.19 170 GLU A O 1
ATOM 1349 N N . GLN A 1 171 ? -10.791 -1.984 37.641 1.00 84.69 171 GLN A N 1
ATOM 1350 C CA . GLN A 1 171 ? -10.329 -1.707 39.011 1.00 84.69 171 GLN A CA 1
ATOM 1351 C C . GLN A 1 171 ? -10.787 -0.338 39.533 1.00 84.69 171 GLN A C 1
ATOM 1353 O O . GLN A 1 171 ? -11.140 -0.191 40.705 1.00 84.69 171 GLN A O 1
ATOM 1358 N N . THR A 1 172 ? -10.800 0.686 38.678 1.00 79.25 172 THR A N 1
ATOM 1359 C CA . THR A 1 172 ? -11.266 2.031 39.057 1.00 79.25 172 THR A CA 1
ATOM 1360 C C . THR A 1 172 ? -12.779 2.114 39.255 1.00 79.25 172 THR A C 1
ATOM 1362 O O . THR A 1 172 ? -13.224 2.981 40.003 1.00 79.25 172 THR A O 1
ATOM 1365 N N . ARG A 1 173 ? -13.575 1.209 38.668 1.00 71.62 173 ARG A N 1
ATOM 1366 C CA . ARG A 1 173 ? -15.019 1.083 38.942 1.00 71.62 173 ARG A CA 1
ATOM 1367 C C . ARG A 1 173 ? -15.342 0.277 40.195 1.00 71.62 173 ARG A C 1
ATOM 1369 O O . ARG A 1 173 ? -16.384 0.519 40.799 1.00 71.62 173 ARG A O 1
ATOM 1376 N N . GLU A 1 174 ? -14.477 -0.653 40.584 1.00 61.84 174 GLU A N 1
ATOM 1377 C CA . GLU A 1 174 ? -14.649 -1.463 41.799 1.00 61.84 174 GLU A CA 1
ATOM 1378 C C . GLU A 1 174 ? -14.241 -0.701 43.072 1.00 61.84 174 GLU A C 1
ATOM 1380 O O . GLU A 1 174 ? -14.900 -0.790 44.109 1.00 61.84 174 GLU A O 1
ATOM 1385 N N . ARG A 1 175 ? -13.207 0.143 42.985 1.00 58.16 175 ARG A N 1
ATOM 1386 C CA . ARG A 1 175 ? -12.660 0.910 44.116 1.00 58.16 175 ARG A CA 1
ATOM 1387 C C . ARG A 1 175 ? -13.568 1.982 44.776 1.00 58.16 175 ARG A C 1
ATOM 1389 O O . ARG A 1 175 ? -13.393 2.206 45.973 1.00 58.16 175 ARG A O 1
ATOM 1396 N N . PRO A 1 176 ? -14.551 2.638 44.120 1.00 52.66 176 PRO A N 1
ATOM 1397 C CA . PRO A 1 176 ? -15.388 3.655 44.763 1.00 52.66 176 PRO A CA 1
ATOM 1398 C C . PRO A 1 176 ? -16.446 3.086 45.725 1.00 52.66 176 PRO A C 1
ATOM 1400 O O . PRO A 1 176 ? -17.095 3.869 46.417 1.00 52.66 176 PRO A O 1
ATOM 1403 N N . ALA A 1 177 ? -16.616 1.761 45.817 1.00 50.09 177 ALA A N 1
ATOM 1404 C CA . ALA A 1 177 ? -17.567 1.149 46.749 1.00 50.09 177 ALA A CA 1
ATOM 1405 C C . ALA A 1 177 ? -16.989 0.875 48.155 1.00 50.09 177 ALA A C 1
ATOM 1407 O O . ALA A 1 177 ? -17.753 0.807 49.117 1.00 50.09 177 ALA A O 1
ATOM 1408 N N . GLU A 1 178 ? -15.666 0.745 48.315 1.00 50.34 178 GLU A N 1
ATOM 1409 C CA . GLU A 1 178 ? -15.069 0.292 49.587 1.00 50.34 178 GLU A CA 1
ATOM 1410 C C . GLU A 1 178 ? -14.496 1.414 50.476 1.00 50.34 178 GLU A C 1
ATOM 1412 O O . GLU A 1 178 ? -14.297 1.205 51.674 1.00 50.34 178 GLU A O 1
ATOM 1417 N N . GLU A 1 179 ? -14.279 2.625 49.950 1.00 50.56 179 GLU A N 1
ATOM 1418 C CA . GLU A 1 179 ? -13.541 3.681 50.673 1.00 50.56 179 GLU A CA 1
ATOM 1419 C C . GLU A 1 179 ? -14.419 4.789 51.296 1.00 50.56 179 GLU A C 1
ATOM 1421 O O . GLU A 1 179 ? -13.913 5.623 52.042 1.00 50.56 179 GLU A O 1
ATOM 1426 N N . GLN A 1 180 ? -15.748 4.772 51.102 1.00 47.81 180 GLN A N 1
ATOM 1427 C CA . GLN A 1 180 ? -16.669 5.733 51.751 1.00 47.81 180 GLN A CA 1
ATOM 1428 C C . GLN A 1 180 ? -17.185 5.289 53.140 1.00 47.81 180 GLN A C 1
ATOM 1430 O O . GLN A 1 180 ? -17.954 6.005 53.777 1.00 47.81 180 GLN A O 1
ATOM 1435 N N . GLY A 1 181 ? -16.768 4.118 53.641 1.00 44.12 181 GLY A N 1
ATOM 1436 C CA . GLY A 1 181 ? -17.316 3.509 54.865 1.00 44.12 181 GLY A CA 1
ATOM 1437 C C . GLY A 1 181 ? -16.489 3.645 56.151 1.00 44.12 181 GLY A C 1
ATOM 1438 O O . GLY A 1 181 ? -16.898 3.106 57.178 1.00 44.12 181 GLY A O 1
ATOM 1439 N N . LYS A 1 182 ? -15.326 4.309 56.147 1.00 44.66 182 LYS A N 1
ATOM 1440 C CA . LYS A 1 182 ? -14.471 4.417 57.346 1.00 44.66 182 LYS A CA 1
ATOM 1441 C C . LYS A 1 182 ? -14.132 5.863 57.678 1.00 44.66 182 LYS A C 1
ATOM 1443 O O . LYS A 1 182 ? -13.037 6.340 57.413 1.00 44.66 182 LYS A O 1
ATOM 1448 N N . THR A 1 183 ? -15.050 6.534 58.364 1.00 40.41 183 THR A N 1
ATOM 1449 C CA . THR A 1 183 ? -14.687 7.594 59.311 1.00 40.41 183 THR A CA 1
ATOM 1450 C C . THR A 1 183 ? -13.991 6.953 60.519 1.00 40.41 183 THR A C 1
ATOM 1452 O O . THR A 1 183 ? -14.647 6.180 61.225 1.00 40.41 183 THR A O 1
ATOM 1455 N N . PRO A 1 184 ? -12.708 7.229 60.821 1.00 44.03 184 PRO A N 1
ATOM 1456 C CA . PRO A 1 184 ? -12.144 6.820 62.096 1.00 44.03 184 PRO A CA 1
ATOM 1457 C C . PRO A 1 184 ? -12.604 7.803 63.177 1.00 44.03 184 PRO A C 1
ATOM 1459 O O . PRO A 1 184 ? -12.117 8.927 63.292 1.00 44.03 184 PRO A O 1
ATOM 1462 N N . ALA A 1 185 ? -13.576 7.360 63.971 1.00 34.28 185 ALA A N 1
ATOM 1463 C CA . ALA A 1 185 ? -13.904 7.961 65.250 1.00 34.28 185 ALA A CA 1
ATOM 1464 C C . ALA A 1 185 ? -12.743 7.722 66.235 1.00 34.28 185 ALA A C 1
ATOM 1466 O O . ALA A 1 185 ? -12.442 6.586 66.588 1.00 34.28 185 ALA A O 1
ATOM 1467 N N . ASN A 1 186 ? -12.088 8.821 66.606 1.00 35.06 186 ASN A N 1
ATOM 1468 C CA . ASN A 1 186 ? -11.404 9.118 67.868 1.00 35.06 186 ASN A CA 1
ATOM 1469 C C . ASN A 1 186 ? -11.153 7.941 68.841 1.00 35.06 186 ASN A C 1
ATOM 1471 O O . ASN A 1 186 ? -12.097 7.480 69.480 1.00 35.06 186 ASN A O 1
ATOM 1475 N N . VAL A 1 187 ? -9.880 7.579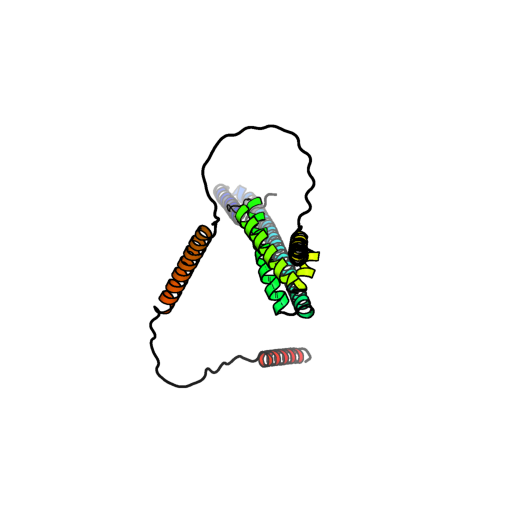 69.063 1.00 36.75 187 VAL A N 1
ATOM 1476 C CA . VAL A 1 187 ? -9.391 7.224 70.408 1.00 36.75 187 VAL A CA 1
ATOM 1477 C C . VAL A 1 187 ? -7.978 7.779 70.615 1.00 36.75 187 VAL A C 1
ATOM 1479 O O . VAL A 1 187 ? -7.018 7.415 69.941 1.00 36.75 187 VAL A O 1
ATOM 1482 N N . ASP A 1 188 ? -7.938 8.674 71.585 1.00 30.52 188 ASP A N 1
ATOM 1483 C CA . ASP A 1 188 ? -6.847 9.331 72.288 1.00 30.52 188 ASP A CA 1
ATOM 1484 C C . ASP A 1 188 ? -5.943 8.341 73.066 1.00 30.52 188 ASP A C 1
ATOM 1486 O O . ASP A 1 188 ? -6.462 7.454 73.744 1.00 30.52 188 ASP A O 1
ATOM 1490 N N . ALA A 1 189 ? -4.611 8.497 72.991 1.00 31.45 189 ALA A N 1
ATOM 1491 C CA . ALA A 1 189 ? -3.634 8.001 73.981 1.00 31.45 189 ALA A CA 1
ATOM 1492 C C . ALA A 1 189 ? -2.203 8.530 73.704 1.00 31.45 189 ALA A C 1
ATOM 1494 O O . ALA A 1 189 ? -1.365 7.864 73.100 1.00 31.45 189 ALA A O 1
ATOM 1495 N N . VAL A 1 190 ? -1.960 9.767 74.144 1.00 31.05 190 VAL A N 1
ATOM 1496 C CA . VAL A 1 190 ? -0.808 10.252 74.943 1.00 31.05 190 VAL A CA 1
ATOM 1497 C C . VAL A 1 190 ? 0.479 9.400 74.972 1.00 31.05 190 VAL A C 1
ATOM 1499 O O . VAL A 1 190 ? 0.466 8.279 75.473 1.00 31.05 190 VAL A O 1
ATOM 1502 N N . THR A 1 191 ? 1.617 10.003 74.578 1.00 30.89 191 THR A N 1
ATOM 1503 C CA . THR A 1 191 ? 2.847 10.267 75.393 1.00 30.89 191 THR A CA 1
ATOM 1504 C C . THR A 1 191 ? 3.876 10.993 74.496 1.00 30.89 191 THR A C 1
ATOM 1506 O O . THR A 1 191 ? 4.470 10.395 73.607 1.00 30.89 191 THR A O 1
ATOM 1509 N N . GLU A 1 192 ? 3.893 12.329 74.486 1.00 34.78 192 GLU A N 1
ATOM 1510 C CA . GLU A 1 192 ? 4.907 13.199 75.124 1.00 34.78 192 GLU A CA 1
ATOM 1511 C C . GLU A 1 192 ? 6.391 12.819 74.920 1.00 34.78 192 GLU A C 1
ATOM 1513 O O . GLU A 1 192 ? 6.888 11.897 75.556 1.00 34.78 192 GLU A O 1
ATOM 1518 N N . GLN A 1 193 ? 7.148 13.643 74.175 1.00 32.41 193 GLN A N 1
ATOM 1519 C CA . GLN A 1 193 ? 8.194 14.484 74.789 1.00 32.41 193 GLN A CA 1
ATOM 1520 C C . GLN A 1 193 ? 8.793 15.533 73.823 1.00 32.41 193 GLN A C 1
ATOM 1522 O O . GLN A 1 193 ? 9.586 15.231 72.940 1.00 32.41 193 GLN A O 1
ATOM 1527 N N . GLN A 1 194 ? 8.435 16.791 74.113 1.00 32.72 194 GLN A N 1
ATOM 1528 C CA . GLN A 1 194 ? 9.323 17.950 74.310 1.00 32.72 194 GLN A CA 1
ATOM 1529 C C . GLN A 1 194 ? 10.151 18.518 73.134 1.00 32.72 194 GLN A C 1
ATOM 1531 O O . GLN A 1 194 ? 11.252 18.051 72.856 1.00 32.72 194 GLN A O 1
ATOM 1536 N N . ARG A 1 195 ? 9.766 19.716 72.652 1.00 32.88 195 ARG A N 1
ATOM 1537 C CA . ARG A 1 195 ? 10.292 20.990 73.208 1.00 32.88 195 ARG A CA 1
ATOM 1538 C C . ARG A 1 195 ? 9.535 22.248 72.727 1.00 32.88 195 ARG A C 1
ATOM 1540 O O . ARG A 1 195 ? 9.441 22.516 71.537 1.00 32.88 195 ARG A O 1
ATOM 1547 N N . ASP A 1 196 ? 9.060 22.991 73.723 1.00 30.36 196 ASP A N 1
ATOM 1548 C CA . ASP A 1 196 ? 8.556 24.382 73.791 1.00 30.36 196 ASP A CA 1
ATOM 1549 C C . ASP A 1 196 ? 9.672 25.441 73.509 1.00 30.36 196 ASP A C 1
ATOM 1551 O O . ASP A 1 196 ? 10.833 25.018 73.419 1.00 30.36 196 ASP A O 1
ATOM 1555 N N . PRO A 1 197 ? 9.443 26.790 73.517 1.00 42.34 197 PRO A N 1
ATOM 1556 C CA . PRO A 1 197 ? 8.188 27.540 73.708 1.00 42.34 197 PRO A CA 1
ATOM 1557 C C . PRO A 1 197 ? 7.924 28.791 72.816 1.00 42.34 197 PRO A C 1
ATOM 1559 O O . PRO A 1 197 ? 8.815 29.399 72.226 1.00 42.34 197 PRO A O 1
ATOM 1562 N N . ARG A 1 198 ? 6.629 29.155 72.830 1.00 33.69 198 ARG A N 1
ATOM 1563 C CA . ARG A 1 198 ? 5.891 30.441 72.630 1.00 33.69 198 ARG A CA 1
ATOM 1564 C C . ARG A 1 198 ? 6.551 31.716 73.229 1.00 33.69 198 ARG A C 1
ATOM 1566 O O . ARG A 1 198 ? 7.540 31.525 73.936 1.00 33.69 198 ARG A O 1
ATOM 1573 N N . PRO A 1 199 ? 6.025 32.979 73.097 1.00 42.41 199 PRO A N 1
ATOM 1574 C CA . PRO A 1 199 ? 4.617 33.453 72.883 1.00 42.41 199 PRO A CA 1
ATOM 1575 C C . PRO A 1 199 ? 4.477 34.671 71.901 1.00 42.41 199 PRO A C 1
ATOM 1577 O O . PRO A 1 199 ? 5.487 35.118 71.378 1.00 42.41 199 PRO A O 1
ATOM 1580 N N . GLU A 1 200 ? 3.342 35.300 71.540 1.00 30.16 200 GLU A N 1
ATOM 1581 C CA . GLU A 1 200 ? 1.907 35.267 71.892 1.00 30.16 200 GLU A CA 1
ATOM 1582 C C . GLU A 1 200 ? 1.071 36.022 70.813 1.00 30.16 200 GLU A C 1
ATOM 1584 O O . GLU A 1 200 ? 1.569 36.981 70.230 1.00 30.16 200 GLU A O 1
ATOM 1589 N N . GLU A 1 201 ? -0.194 35.586 70.645 1.00 30.64 201 GLU A N 1
ATOM 1590 C CA . GLU A 1 201 ? -1.423 36.341 70.268 1.00 30.64 201 GLU A CA 1
ATOM 1591 C C . GLU A 1 201 ? -1.531 36.995 68.862 1.00 30.64 201 GLU A C 1
ATOM 1593 O O . GLU A 1 201 ? -0.658 37.726 68.422 1.00 30.64 201 GLU A O 1
ATOM 1598 N N . VAL A 1 202 ? -2.586 36.784 68.053 1.00 30.25 202 VAL A N 1
ATOM 1599 C CA . VAL A 1 202 ? -4.004 37.144 68.284 1.00 30.25 202 VAL A CA 1
ATOM 1600 C C . VAL A 1 202 ? -4.936 36.448 67.243 1.00 30.25 202 VAL A C 1
ATOM 1602 O O . VAL A 1 202 ? -4.634 36.433 66.057 1.00 30.25 202 VAL A O 1
ATOM 1605 N N . GLU A 1 203 ? -6.073 35.918 67.728 1.00 33.22 203 GLU A N 1
ATOM 1606 C CA . GLU A 1 203 ? -7.424 35.742 67.121 1.00 33.22 203 GLU A CA 1
ATOM 1607 C C . GLU A 1 203 ? -7.738 34.975 65.798 1.00 33.22 203 GLU A C 1
ATOM 1609 O O . GLU A 1 203 ? -7.370 35.374 64.702 1.00 33.22 203 GLU A O 1
ATOM 1614 N N . ARG A 1 204 ? -8.706 34.039 65.952 1.00 30.84 204 ARG A N 1
ATOM 1615 C CA . ARG A 1 204 ? -9.982 33.892 65.192 1.00 30.84 204 ARG A CA 1
ATOM 1616 C C . ARG A 1 204 ? -9.989 33.130 63.839 1.00 30.84 204 ARG A C 1
ATOM 1618 O O . ARG A 1 204 ? -9.586 33.638 62.806 1.00 30.84 204 ARG A O 1
ATOM 1625 N N . TRP A 1 205 ? -10.595 31.934 63.860 1.00 33.12 205 TRP A N 1
ATOM 1626 C CA . TRP A 1 205 ? -11.230 31.223 62.722 1.00 33.12 205 TRP A CA 1
ATOM 1627 C C . TRP A 1 205 ? -12.430 32.017 62.146 1.00 33.12 205 TRP A C 1
ATOM 1629 O O . TRP A 1 205 ? -13.029 32.765 62.927 1.00 33.12 205 TRP A O 1
ATOM 1639 N N . PRO A 1 206 ? -12.839 31.864 60.858 1.00 42.56 206 PRO A N 1
ATOM 1640 C CA . PRO A 1 206 ? -13.114 30.560 60.227 1.00 42.56 206 PRO A CA 1
ATOM 1641 C C . PRO A 1 206 ? -12.759 30.394 58.729 1.00 42.56 206 PRO A C 1
ATOM 1643 O O . PRO A 1 206 ? -12.260 31.300 58.069 1.00 42.56 206 PRO A O 1
ATOM 1646 N N . ASP A 1 207 ? -13.006 29.165 58.273 1.00 42.94 207 ASP A N 1
ATOM 1647 C CA . ASP A 1 207 ? -12.914 28.555 56.941 1.00 42.94 207 ASP A CA 1
ATOM 1648 C C . ASP A 1 207 ? -13.361 29.415 55.746 1.00 42.94 207 ASP A C 1
ATOM 1650 O O . ASP A 1 207 ? -14.314 30.169 55.889 1.00 42.94 207 ASP A O 1
ATOM 1654 N N . GLU A 1 208 ? -12.728 29.216 54.572 1.00 37.97 208 GLU A N 1
ATOM 1655 C CA . GLU A 1 208 ? -13.356 29.167 53.227 1.00 37.97 208 GLU A CA 1
ATOM 1656 C C . GLU A 1 208 ? -12.323 28.843 52.113 1.00 37.97 208 GLU A C 1
ATOM 1658 O O . GLU A 1 208 ? -11.410 29.633 51.855 1.00 37.97 208 GLU A O 1
ATOM 1663 N N . PRO A 1 209 ? -12.478 27.718 51.383 1.00 47.09 209 PRO A N 1
ATOM 1664 C CA . PRO A 1 209 ? -11.910 27.533 50.047 1.00 47.09 209 PRO A CA 1
ATOM 1665 C C . PRO A 1 209 ? -12.996 27.423 48.953 1.00 47.09 209 PRO A C 1
ATOM 1667 O O . PRO A 1 209 ? -12.735 26.851 47.901 1.00 47.09 209 PRO A O 1
ATOM 1670 N N . ALA A 1 210 ? -14.211 27.943 49.175 1.00 50.34 210 ALA A N 1
ATOM 1671 C CA . ALA A 1 210 ? -15.340 27.788 48.247 1.00 50.34 210 ALA A CA 1
ATOM 1672 C C . ALA A 1 210 ? -15.397 28.852 47.126 1.00 50.34 210 ALA A C 1
ATOM 1674 O O . ALA A 1 210 ? -15.949 28.600 46.056 1.00 50.34 210 ALA A O 1
ATOM 1675 N N . GLU A 1 211 ? -14.794 30.032 47.311 1.00 47.28 211 GLU A N 1
ATOM 1676 C CA . GLU A 1 211 ? -14.949 31.133 46.343 1.00 47.28 211 GLU A CA 1
ATOM 1677 C C . GLU A 1 211 ? -14.032 31.038 45.108 1.00 47.28 211 GLU A C 1
ATOM 1679 O O . GLU A 1 211 ? -14.323 31.637 44.070 1.00 47.28 211 GLU A O 1
ATOM 1684 N N . ARG A 1 212 ? -12.935 30.267 45.165 1.00 50.25 212 ARG A N 1
ATOM 1685 C CA . ARG A 1 212 ? -12.020 30.117 44.012 1.00 50.25 212 ARG A CA 1
ATOM 1686 C C . ARG A 1 212 ? -12.548 29.147 42.957 1.00 50.25 212 ARG A C 1
ATOM 1688 O O . ARG A 1 212 ? -12.368 29.394 41.769 1.00 50.25 212 ARG A O 1
ATOM 1695 N N . GLU A 1 213 ? -13.249 28.102 43.379 1.00 49.94 213 GLU A N 1
ATOM 1696 C CA . GLU A 1 213 ? -13.809 27.090 42.478 1.00 49.94 213 GLU A CA 1
ATOM 1697 C C . GLU A 1 213 ? -15.037 27.629 41.720 1.00 49.94 213 GLU A C 1
ATOM 1699 O O . GLU A 1 213 ? -15.194 27.399 40.520 1.00 49.94 213 GLU A O 1
ATOM 1704 N N . ALA A 1 214 ? -15.851 28.471 42.368 1.00 49.91 214 ALA A N 1
ATOM 1705 C CA . ALA A 1 214 ? -16.987 29.128 41.721 1.00 49.91 214 ALA A CA 1
ATOM 1706 C C . ALA A 1 214 ? -16.565 30.061 40.566 1.00 49.91 214 ALA A C 1
ATOM 1708 O O . ALA A 1 214 ? -17.261 30.144 39.549 1.00 49.91 214 ALA A O 1
ATOM 1709 N N . HIS A 1 215 ? -15.413 30.735 40.679 1.00 50.22 215 HIS A N 1
ATOM 1710 C CA . HIS A 1 215 ? -14.912 31.611 39.617 1.00 50.22 215 HIS A CA 1
ATOM 1711 C C . HIS A 1 215 ? -14.330 30.852 38.411 1.00 50.22 215 HIS A C 1
ATOM 1713 O O . HIS A 1 215 ? -14.454 31.339 37.284 1.00 50.22 215 HIS A O 1
ATOM 1719 N N . GLU A 1 216 ? -13.774 29.651 38.598 1.00 52.66 216 GLU A N 1
ATOM 1720 C CA . GLU A 1 216 ? -13.339 28.797 37.481 1.00 52.66 216 GLU A CA 1
ATOM 1721 C C . GLU A 1 216 ? -14.524 28.146 36.751 1.00 52.66 216 GLU A C 1
ATOM 1723 O O . GLU A 1 216 ? -14.559 28.123 35.514 1.00 52.66 216 GLU A O 1
ATOM 1728 N N . LEU A 1 217 ? -15.553 27.705 37.484 1.00 49.28 217 LEU A N 1
ATOM 1729 C CA . LEU A 1 217 ? -16.769 27.150 36.880 1.00 49.28 217 LEU A CA 1
ATOM 1730 C C . LEU A 1 217 ? -17.567 28.214 36.106 1.00 49.28 217 LEU A C 1
ATOM 1732 O O . LEU A 1 217 ? -18.060 27.943 35.013 1.00 49.28 217 LEU A O 1
ATOM 1736 N N . ALA A 1 218 ? -17.629 29.456 36.596 1.00 53.69 218 ALA A N 1
ATOM 1737 C CA . ALA A 1 218 ? -18.260 30.550 35.854 1.00 53.69 218 ALA A CA 1
ATOM 1738 C C . ALA A 1 218 ? -17.509 30.888 34.548 1.00 53.69 218 ALA A C 1
ATOM 1740 O O . ALA A 1 218 ? -18.137 31.147 33.521 1.00 53.69 218 ALA A O 1
ATOM 1741 N N . SER A 1 219 ? -16.171 30.841 34.560 1.00 54.03 219 SER A N 1
ATOM 1742 C CA . SER A 1 219 ? -15.331 31.129 33.386 1.00 54.03 219 SER A CA 1
ATOM 1743 C C . SER A 1 219 ? -15.504 30.091 32.264 1.00 54.03 219 SER A C 1
ATOM 1745 O O . SER A 1 219 ? -15.580 30.437 31.082 1.00 54.03 219 SER A O 1
ATOM 1747 N N . THR A 1 220 ? -15.640 28.810 32.619 1.00 56.78 220 THR A N 1
ATOM 1748 C CA . THR A 1 220 ? -15.823 27.712 31.650 1.00 56.78 220 THR A CA 1
ATOM 1749 C C . THR A 1 220 ? -17.232 27.668 31.046 1.00 56.78 220 THR A C 1
ATOM 1751 O O . THR A 1 220 ? -17.389 27.405 29.848 1.00 56.78 220 THR A O 1
ATOM 1754 N N . VAL A 1 221 ? -18.264 28.004 31.826 1.00 58.69 221 VAL A N 1
ATOM 1755 C CA . VAL A 1 221 ? -19.648 28.117 31.331 1.00 58.69 221 VAL A CA 1
ATOM 1756 C C . VAL A 1 221 ? -19.801 29.307 30.371 1.00 58.69 221 VAL A C 1
ATOM 1758 O O . VAL A 1 221 ? -20.459 29.201 29.335 1.00 58.69 221 VAL A O 1
ATOM 1761 N N . ASP A 1 222 ? -19.129 30.428 30.639 1.00 56.06 222 ASP A N 1
ATOM 1762 C CA . ASP A 1 222 ? -19.174 31.605 29.760 1.00 56.06 222 ASP A CA 1
ATOM 1763 C C . ASP A 1 222 ? -18.398 31.384 28.439 1.00 56.06 222 ASP A C 1
ATOM 1765 O O . ASP A 1 222 ? -18.756 31.915 27.381 1.00 56.06 222 ASP A O 1
ATOM 1769 N N . ALA A 1 223 ? -17.357 30.540 28.459 1.00 57.72 223 ALA A N 1
ATOM 1770 C CA . ALA A 1 223 ? -16.627 30.118 27.261 1.00 57.72 223 ALA A CA 1
ATOM 1771 C C . ALA A 1 223 ? -17.445 29.164 26.369 1.00 57.72 223 ALA A C 1
ATOM 1773 O O . ALA A 1 223 ? -17.422 29.290 25.141 1.00 57.72 223 ALA A O 1
ATOM 1774 N N . THR A 1 224 ? -18.202 28.245 26.971 1.00 57.91 224 THR A N 1
ATOM 1775 C CA . THR A 1 224 ? -19.059 27.295 26.242 1.00 57.91 224 THR A CA 1
ATOM 1776 C C . THR A 1 224 ? -20.308 27.965 25.665 1.00 57.91 224 THR A C 1
ATOM 1778 O O . THR A 1 224 ? -20.637 27.718 24.502 1.00 57.91 224 THR A O 1
ATOM 1781 N N . ASN A 1 225 ? -20.925 28.910 26.383 1.00 61.84 225 ASN A N 1
ATOM 1782 C CA . ASN A 1 225 ? -22.034 29.713 25.850 1.00 61.84 225 ASN A CA 1
ATOM 1783 C C . ASN A 1 225 ? -21.616 30.564 24.636 1.00 61.84 225 ASN A C 1
ATOM 1785 O O . ASN A 1 225 ? -22.326 30.597 23.631 1.00 61.84 225 ASN A O 1
ATOM 1789 N N . ARG A 1 226 ? -20.422 31.183 24.653 1.00 61.50 226 ARG A N 1
ATOM 1790 C CA . ARG A 1 226 ? -19.910 31.943 23.490 1.00 61.50 226 ARG A CA 1
ATOM 1791 C C . ARG A 1 226 ? -19.662 31.080 22.249 1.00 61.50 226 ARG A C 1
ATOM 1793 O O . ARG A 1 226 ? -19.697 31.610 21.138 1.00 61.50 226 ARG A O 1
ATOM 1800 N N . LEU A 1 227 ? -19.368 29.790 22.410 1.00 60.25 227 LEU A N 1
ATOM 1801 C CA . LEU A 1 227 ? -19.185 28.862 21.287 1.00 60.25 227 LEU A CA 1
ATOM 1802 C C . LEU A 1 227 ? -20.530 28.427 20.691 1.00 60.25 227 LEU A C 1
ATOM 1804 O O . LEU A 1 227 ? -20.654 28.358 19.468 1.00 60.25 227 LEU A O 1
ATOM 1808 N N . GLN A 1 228 ? -21.549 28.213 21.527 1.00 58.22 228 GLN A N 1
ATOM 1809 C CA . GLN A 1 228 ? -22.899 27.886 21.058 1.00 58.22 228 GLN A CA 1
ATOM 1810 C C . GLN A 1 228 ? -23.574 29.059 20.333 1.00 58.22 228 GLN A C 1
ATOM 1812 O O . GLN A 1 228 ? -24.183 28.850 19.283 1.00 58.22 228 GLN A O 1
ATOM 1817 N N . ASP A 1 229 ? -23.395 30.294 20.810 1.00 59.66 229 ASP A N 1
ATOM 1818 C CA . ASP A 1 229 ? -23.949 31.482 20.141 1.00 59.66 229 ASP A CA 1
ATOM 1819 C C . ASP A 1 229 ? -23.345 31.716 18.746 1.00 59.66 229 ASP A C 1
ATOM 1821 O O . ASP A 1 229 ? -24.041 32.148 17.824 1.00 59.66 229 ASP A O 1
ATOM 1825 N N . LYS A 1 230 ? -22.062 31.380 18.549 1.00 58.38 230 LYS A N 1
ATOM 1826 C CA . LYS A 1 230 ? -21.418 31.445 17.225 1.00 58.38 230 LYS A CA 1
ATOM 1827 C C . LYS A 1 230 ? -21.992 30.400 16.265 1.00 58.38 230 LYS A C 1
ATOM 1829 O O . LYS A 1 230 ? -22.341 30.743 15.141 1.00 58.38 230 LYS A O 1
ATOM 1834 N N . LEU A 1 231 ? -22.191 29.167 16.734 1.00 57.50 231 LEU A N 1
ATOM 1835 C CA . LEU A 1 231 ? -22.775 28.088 15.927 1.00 57.50 231 LEU A CA 1
ATOM 1836 C C . LEU A 1 231 ? -24.238 28.348 15.537 1.00 57.50 231 LEU A C 1
ATOM 1838 O O . LEU A 1 231 ? -24.658 27.956 14.447 1.00 57.50 231 LEU A O 1
ATOM 1842 N N . ASN A 1 232 ? -25.013 29.021 16.392 1.00 57.34 232 ASN A N 1
ATOM 1843 C CA . ASN A 1 232 ? -26.374 29.435 16.041 1.00 57.34 232 ASN A CA 1
ATOM 1844 C C . ASN A 1 232 ? -26.383 30.587 15.030 1.00 57.34 232 ASN A C 1
ATOM 1846 O O . ASN A 1 232 ? -27.191 30.568 14.101 1.00 57.34 232 ASN A O 1
ATOM 1850 N N . ARG A 1 233 ? -25.451 31.541 15.141 1.00 54.97 233 ARG A N 1
ATOM 1851 C CA . ARG A 1 233 ? -25.338 32.652 14.185 1.00 54.97 233 ARG A CA 1
ATOM 1852 C C . ARG A 1 233 ? -24.939 32.195 12.781 1.00 54.97 233 ARG A C 1
ATOM 1854 O O . ARG A 1 233 ? -25.428 32.757 11.803 1.00 54.97 233 ARG A O 1
ATOM 1861 N N . ASP A 1 234 ? -24.121 31.151 12.679 1.00 53.62 234 ASP A N 1
ATOM 1862 C CA . ASP A 1 234 ? -23.711 30.578 11.391 1.00 53.62 234 ASP A CA 1
ATOM 1863 C C . ASP A 1 234 ? -24.834 29.762 10.719 1.00 53.62 234 ASP A C 1
ATOM 1865 O O . ASP A 1 234 ? -24.892 29.674 9.492 1.00 53.62 234 ASP A O 1
ATOM 1869 N N . LYS A 1 235 ? -25.789 29.231 11.498 1.00 53.69 235 LYS A N 1
ATOM 1870 C CA . LYS A 1 235 ? -26.979 28.539 10.967 1.00 53.69 235 LYS A CA 1
ATOM 1871 C C . LYS A 1 235 ? -28.067 29.485 10.454 1.00 53.69 235 LYS A C 1
ATOM 1873 O O . LYS A 1 235 ? -28.842 29.088 9.588 1.00 53.69 235 LYS A O 1
ATOM 1878 N N . GLU A 1 236 ? -28.116 30.728 10.927 1.00 48.44 236 GLU A N 1
ATOM 1879 C CA . GLU A 1 236 ? -29.107 31.727 10.493 1.00 48.44 236 GLU A CA 1
ATOM 1880 C C . GLU A 1 236 ? -28.711 32.488 9.209 1.00 48.44 236 GLU A C 1
ATOM 1882 O O . GLU A 1 236 ? -29.535 33.194 8.629 1.00 48.44 236 GLU A O 1
ATOM 1887 N N . ALA A 1 237 ? -27.473 32.335 8.722 1.00 47.72 237 ALA A N 1
ATOM 1888 C CA . ALA A 1 237 ? -26.936 33.110 7.597 1.00 47.72 237 ALA A CA 1
ATOM 1889 C C . ALA A 1 237 ? -27.153 32.494 6.194 1.00 47.72 237 ALA A C 1
ATOM 1891 O O . ALA A 1 237 ? -26.615 33.013 5.215 1.00 47.72 237 ALA A O 1
ATOM 1892 N N . THR A 1 238 ? -27.943 31.422 6.047 1.00 46.88 238 THR A N 1
ATOM 1893 C CA . THR A 1 238 ? -28.274 30.858 4.721 1.00 46.88 238 THR A CA 1
ATOM 1894 C C . THR A 1 238 ? -29.647 31.342 4.233 1.00 46.88 238 THR A C 1
ATOM 1896 O O . THR A 1 238 ? -30.671 31.011 4.833 1.00 46.88 238 THR A O 1
ATOM 1899 N N . PRO A 1 239 ? -29.726 32.135 3.145 1.00 45.28 239 PRO A N 1
ATOM 1900 C CA . PRO A 1 239 ? -31.004 32.616 2.647 1.00 45.28 239 PRO A CA 1
ATOM 1901 C C . PRO A 1 239 ? -31.776 31.505 1.926 1.00 45.28 239 PRO A C 1
ATOM 1903 O O . PRO A 1 239 ? -31.308 30.875 0.980 1.00 45.28 239 PRO A O 1
ATOM 1906 N N . ARG A 1 240 ? -33.014 31.335 2.388 1.00 49.94 240 ARG A N 1
ATOM 1907 C CA . ARG A 1 240 ? -34.129 30.611 1.774 1.00 49.94 240 ARG A CA 1
ATOM 1908 C C . ARG A 1 240 ? -34.485 31.235 0.413 1.00 49.94 240 ARG A C 1
ATOM 1910 O O . ARG A 1 240 ? -34.748 32.432 0.340 1.00 49.94 240 ARG A O 1
ATOM 1917 N N . GLY A 1 241 ? -34.594 30.419 -0.630 1.00 35.12 241 GLY A N 1
ATOM 1918 C CA . GLY A 1 241 ? -35.214 30.782 -1.909 1.00 35.12 241 GLY A CA 1
ATOM 1919 C C . GLY A 1 241 ? -35.227 29.571 -2.841 1.00 35.12 241 GLY A C 1
ATOM 1920 O O . GLY A 1 241 ? -34.219 28.895 -2.964 1.00 35.12 241 GLY A O 1
ATOM 1921 N N . GLY A 1 242 ? -36.310 29.178 -3.494 1.00 41.66 242 GLY A N 1
ATOM 1922 C CA . GLY A 1 242 ? -37.711 29.552 -3.409 1.00 41.66 242 GLY A CA 1
ATOM 1923 C C . GLY A 1 242 ? -38.507 28.403 -4.037 1.00 41.66 242 GLY A C 1
ATOM 1924 O O . GLY A 1 242 ? -38.019 27.714 -4.933 1.00 41.66 242 GLY A O 1
ATOM 1925 N N . GLU A 1 243 ? -39.709 28.161 -3.531 1.00 41.59 243 GLU A N 1
ATOM 1926 C CA . GLU A 1 243 ? -40.684 27.266 -4.150 1.00 41.59 243 GLU A CA 1
ATOM 1927 C C . GLU A 1 243 ? -41.076 27.791 -5.540 1.00 41.59 243 GLU A C 1
ATOM 1929 O O . GLU A 1 243 ? -41.223 28.998 -5.721 1.00 41.59 243 GLU A O 1
ATOM 1934 N N . THR A 1 244 ? -41.297 26.900 -6.511 1.00 40.75 244 THR A N 1
ATOM 1935 C CA . THR A 1 244 ? -42.534 26.858 -7.321 1.00 40.75 244 THR A CA 1
ATOM 1936 C C . THR A 1 244 ? -42.489 25.742 -8.376 1.00 40.75 244 THR A C 1
ATOM 1938 O O . THR A 1 244 ? -41.525 25.596 -9.120 1.00 4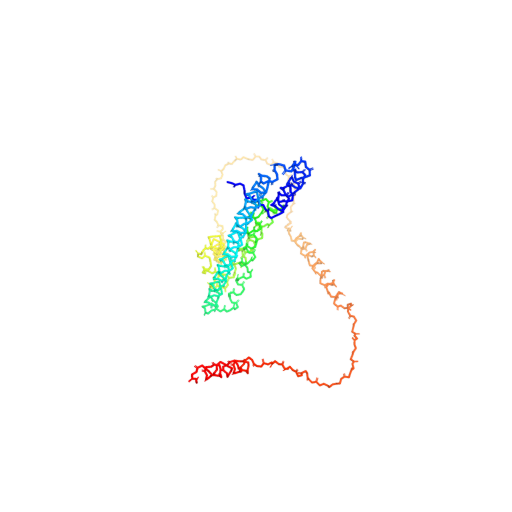0.75 244 THR A O 1
ATOM 1941 N N . THR A 1 245 ? -43.638 25.066 -8.525 1.00 37.94 245 THR A N 1
ATOM 1942 C CA . THR A 1 245 ? -44.100 24.270 -9.691 1.00 37.94 245 THR A CA 1
ATOM 1943 C C . THR A 1 245 ? -43.533 22.835 -9.806 1.00 37.94 245 THR A C 1
ATOM 1945 O O . THR A 1 245 ? -42.408 22.635 -10.225 1.00 37.94 245 THR A O 1
ATOM 1948 N N . ARG A 1 246 ? -44.234 21.794 -9.322 1.00 38.97 246 ARG A N 1
ATOM 1949 C CA . ARG A 1 246 ? -45.352 21.060 -9.977 1.00 38.97 246 ARG A CA 1
ATOM 1950 C C . ARG A 1 246 ? -44.867 19.772 -10.683 1.00 38.97 246 ARG A C 1
ATOM 1952 O O . ARG A 1 246 ? -44.391 19.838 -11.801 1.00 38.97 246 ARG A O 1
ATOM 1959 N N . THR A 1 247 ? -45.109 18.635 -10.018 1.00 41.81 247 THR A N 1
ATOM 1960 C CA . THR A 1 247 ? -45.502 17.325 -10.596 1.00 41.81 247 THR A CA 1
ATOM 1961 C C . THR A 1 247 ? -44.501 16.573 -11.496 1.00 41.81 247 THR A C 1
ATOM 1963 O O . THR A 1 247 ? -44.402 16.903 -12.668 1.00 41.81 247 THR A O 1
ATOM 1966 N N . ASP A 1 248 ? -43.850 15.522 -10.966 1.00 41.16 248 ASP A N 1
ATOM 1967 C CA . ASP A 1 248 ? -43.881 14.095 -11.413 1.00 41.16 248 ASP A CA 1
ATOM 1968 C C . ASP A 1 248 ? -42.775 13.303 -10.652 1.00 41.16 248 ASP A C 1
ATOM 1970 O O . ASP A 1 248 ? -41.650 13.807 -10.571 1.00 41.16 248 ASP A O 1
ATOM 1974 N N . PRO A 1 249 ? -43.019 12.133 -10.018 1.00 45.84 249 PRO A N 1
ATOM 1975 C CA . PRO A 1 249 ? -41.984 11.410 -9.282 1.00 45.84 249 PRO A CA 1
ATOM 1976 C C . PRO A 1 249 ? -40.959 10.811 -10.248 1.00 45.84 249 PRO A C 1
ATOM 1978 O O . PRO A 1 249 ? -41.314 10.227 -11.269 1.00 45.84 249 PRO A O 1
ATOM 1981 N N . ALA A 1 250 ? -39.682 10.918 -9.888 1.00 41.31 250 ALA A N 1
ATOM 1982 C CA . ALA A 1 250 ? -38.572 10.325 -10.617 1.00 41.31 250 ALA A CA 1
ATOM 1983 C C . ALA A 1 250 ? -38.829 8.836 -10.910 1.00 41.31 250 ALA A C 1
ATOM 1985 O O . ALA A 1 250 ? -38.862 8.005 -10.000 1.00 41.31 250 ALA A O 1
ATOM 1986 N N . GLN A 1 251 ? -38.970 8.500 -12.194 1.00 49.84 251 GLN A N 1
ATOM 1987 C CA . GLN A 1 251 ? -38.795 7.141 -12.688 1.00 49.84 251 GLN A CA 1
ATOM 1988 C C . GLN A 1 251 ? -37.341 6.740 -12.433 1.00 49.84 251 GLN A C 1
ATOM 1990 O O . GLN A 1 251 ? -36.447 7.006 -13.233 1.00 49.84 251 GLN A O 1
ATOM 1995 N N . GLN A 1 252 ? -37.096 6.123 -11.281 1.00 50.62 252 GLN A N 1
ATOM 1996 C CA . GLN A 1 252 ? -35.887 5.354 -11.059 1.00 50.62 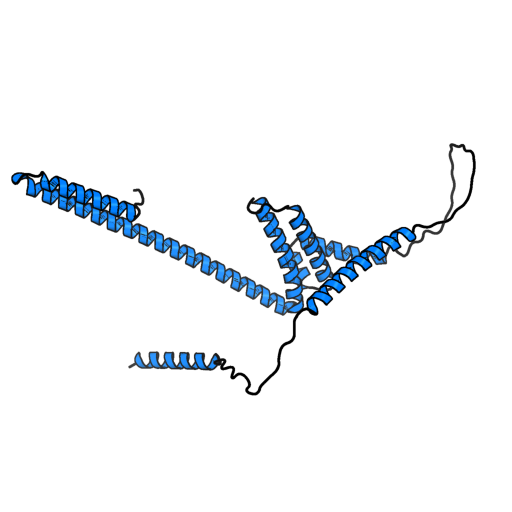252 GLN A CA 1
ATOM 1997 C C . GLN A 1 252 ? -35.990 4.068 -11.879 1.00 50.62 252 GLN A C 1
ATOM 1999 O O . GLN A 1 252 ? -36.484 3.046 -11.407 1.00 50.62 252 GLN A O 1
ATOM 2004 N N . HIS A 1 253 ? -35.517 4.113 -13.122 1.00 47.44 253 HIS A N 1
ATOM 2005 C CA . HIS A 1 253 ? -35.059 2.902 -13.789 1.00 47.44 253 HIS A CA 1
ATOM 2006 C C . HIS A 1 253 ? -33.752 2.479 -13.119 1.00 47.44 253 HIS A C 1
ATOM 2008 O O . HIS A 1 253 ? -32.667 2.854 -13.550 1.00 47.44 253 HIS A O 1
ATOM 2014 N N . ILE A 1 254 ? -33.871 1.723 -12.029 1.00 55.66 254 ILE A N 1
ATOM 2015 C CA . ILE A 1 254 ? -32.842 0.771 -11.625 1.00 55.66 254 ILE A CA 1
ATOM 2016 C C . ILE A 1 254 ? -33.122 -0.473 -12.475 1.00 55.66 254 ILE A C 1
ATOM 2018 O O . ILE A 1 254 ? -34.165 -1.102 -12.271 1.00 55.66 254 ILE A O 1
ATOM 2022 N N . PRO A 1 255 ? -32.269 -0.838 -13.446 1.00 56.22 255 PRO A N 1
ATOM 2023 C CA . PRO A 1 255 ? -32.359 -2.151 -14.062 1.00 56.22 255 PRO A CA 1
ATOM 2024 C C . PRO A 1 255 ? -32.136 -3.192 -12.961 1.00 56.22 255 PRO A C 1
ATOM 2026 O O . PRO A 1 255 ? -31.090 -3.203 -12.309 1.00 56.22 255 PRO A O 1
ATOM 2029 N N . ARG A 1 256 ? -33.153 -4.017 -12.688 1.00 56.91 256 ARG A N 1
ATOM 2030 C CA . ARG A 1 256 ? -33.045 -5.129 -11.740 1.00 56.91 256 ARG A CA 1
ATOM 2031 C C . ARG A 1 256 ? -31.968 -6.072 -12.269 1.00 56.91 256 ARG A C 1
ATOM 2033 O O . ARG A 1 256 ? -32.125 -6.614 -13.356 1.00 56.91 256 ARG A O 1
ATOM 2040 N N . LEU A 1 257 ? -30.907 -6.273 -11.489 1.00 59.81 257 LEU A N 1
ATOM 2041 C CA . LEU A 1 257 ? -29.819 -7.232 -11.739 1.00 59.81 257 LEU A CA 1
ATOM 2042 C C . LEU A 1 257 ? -30.304 -8.609 -12.241 1.00 59.81 257 LEU A C 1
ATOM 2044 O O . LEU A 1 257 ? -29.625 -9.250 -13.032 1.00 59.81 257 LEU A O 1
ATOM 2048 N N . GLU A 1 258 ? -31.510 -9.014 -11.846 1.00 59.31 258 GLU A N 1
ATOM 2049 C CA . GLU A 1 258 ? -32.176 -10.261 -12.237 1.00 59.31 258 GLU A CA 1
ATOM 2050 C C . GLU A 1 258 ? -32.506 -10.361 -13.746 1.00 59.31 258 GLU A C 1
ATOM 2052 O O . GLU A 1 258 ? -32.555 -11.457 -14.304 1.00 59.31 258 GLU A O 1
ATOM 2057 N N . GLU A 1 259 ? -32.715 -9.232 -14.435 1.00 60.78 259 GLU A N 1
ATOM 2058 C CA . GLU A 1 259 ? -32.997 -9.204 -15.880 1.00 60.78 259 GLU A CA 1
ATOM 2059 C C . GLU A 1 259 ? -31.708 -9.348 -16.709 1.00 60.78 259 GLU A C 1
ATOM 2061 O O . GLU A 1 259 ? -31.695 -10.046 -17.721 1.00 60.78 259 GLU A O 1
ATOM 2066 N N . LEU A 1 260 ? -30.602 -8.781 -16.215 1.00 62.53 260 LEU A N 1
ATOM 2067 C CA . LEU A 1 260 ? -29.271 -8.882 -16.826 1.00 62.53 260 LEU A CA 1
ATOM 2068 C C . LEU A 1 260 ? -28.690 -10.299 -16.677 1.00 62.53 260 LEU A C 1
ATOM 2070 O O . LEU A 1 260 ? -28.111 -10.834 -17.619 1.00 62.53 260 LEU A O 1
ATOM 2074 N N . GLU A 1 261 ? -28.918 -10.941 -15.527 1.00 61.78 261 GLU A N 1
ATOM 2075 C CA . GLU A 1 261 ? -28.520 -12.335 -15.295 1.00 61.78 261 GLU A CA 1
ATOM 2076 C C . GLU A 1 261 ? -29.302 -13.313 -16.191 1.00 61.78 261 GLU A C 1
ATOM 2078 O O . GLU A 1 261 ? -28.728 -14.252 -16.747 1.00 61.78 261 GLU A O 1
ATOM 2083 N N . ARG A 1 262 ? -30.603 -13.066 -16.415 1.00 64.94 262 ARG A N 1
ATOM 2084 C CA . ARG A 1 262 ? -31.402 -13.864 -17.361 1.00 64.94 262 ARG A CA 1
ATOM 2085 C C . ARG A 1 262 ? -30.905 -13.740 -18.796 1.00 64.94 262 ARG A C 1
ATOM 2087 O O . ARG A 1 262 ? -30.814 -14.757 -19.483 1.00 64.94 262 ARG A O 1
ATOM 2094 N N . GLU A 1 263 ? -30.575 -12.530 -19.239 1.00 67.69 263 GLU A N 1
ATOM 2095 C CA . GLU A 1 263 ? -30.078 -12.303 -20.598 1.00 67.69 263 GLU A CA 1
ATOM 2096 C C . GLU A 1 263 ? -28.700 -12.958 -20.813 1.00 67.69 263 GLU A C 1
ATOM 2098 O O . GLU A 1 263 ? -28.431 -13.508 -21.884 1.00 67.69 263 GLU A O 1
ATOM 2103 N N . GLU A 1 264 ? -27.847 -12.994 -19.783 1.00 69.94 264 GLU A N 1
ATOM 2104 C CA . GLU A 1 264 ? -26.549 -13.672 -19.844 1.00 69.94 264 GLU A CA 1
ATOM 2105 C C . GLU A 1 264 ? -26.688 -15.201 -19.934 1.00 69.94 264 GLU A C 1
ATOM 2107 O O . GLU A 1 264 ? -25.986 -15.841 -20.727 1.00 69.94 264 GLU A O 1
ATOM 2112 N N . ILE A 1 265 ? -27.636 -15.794 -19.198 1.00 72.44 265 ILE A N 1
ATOM 2113 C CA . ILE A 1 265 ? -27.939 -17.232 -19.284 1.00 72.44 265 ILE A CA 1
ATOM 2114 C C . ILE A 1 265 ? -28.461 -17.595 -20.682 1.00 72.44 265 ILE A C 1
ATOM 2116 O O . ILE A 1 265 ? -27.967 -18.548 -21.289 1.00 72.44 265 ILE A O 1
ATOM 2120 N N . GLU A 1 266 ? -29.385 -16.807 -21.236 1.00 71.94 266 GLU A N 1
ATOM 2121 C CA . GLU A 1 266 ? -29.971 -17.053 -22.562 1.00 71.94 266 GLU A CA 1
ATOM 2122 C C . GLU A 1 266 ? -28.943 -16.901 -23.699 1.00 71.94 266 GLU A C 1
ATOM 2124 O O . GLU A 1 266 ? -28.976 -17.621 -24.703 1.00 71.94 266 GLU A O 1
ATOM 2129 N N . ARG A 1 267 ? -27.973 -15.991 -23.552 1.00 68.75 267 ARG A N 1
ATOM 2130 C CA . ARG A 1 267 ? -26.867 -15.845 -24.512 1.00 68.75 267 ARG A CA 1
ATOM 2131 C C . ARG A 1 267 ? -25.939 -17.059 -24.486 1.00 68.75 267 ARG A C 1
ATOM 2133 O O . ARG A 1 267 ? -25.544 -17.561 -25.535 1.00 68.75 267 ARG A O 1
ATOM 2140 N N . ARG A 1 268 ? -25.641 -17.564 -23.287 1.00 69.50 268 ARG A N 1
ATOM 2141 C CA . ARG A 1 268 ? -24.756 -18.718 -23.078 1.00 69.50 268 ARG A CA 1
ATOM 2142 C C . ARG A 1 268 ? -25.377 -20.037 -23.543 1.00 69.50 268 ARG A C 1
ATOM 2144 O O . ARG A 1 268 ? -24.640 -20.951 -23.907 1.00 69.50 268 ARG A O 1
ATOM 2151 N N . GLU A 1 269 ? -26.704 -20.141 -23.524 1.00 67.62 269 GLU A N 1
ATOM 2152 C CA . GLU A 1 269 ? -27.443 -21.299 -24.037 1.00 67.62 269 GLU A CA 1
ATOM 2153 C C . GLU A 1 269 ? -27.449 -21.331 -25.575 1.00 67.62 269 GLU A C 1
ATOM 2155 O O . GLU A 1 269 ? -27.133 -22.368 -26.158 1.00 67.62 269 GLU A O 1
ATOM 2160 N N . ARG A 1 270 ? -27.648 -20.183 -26.242 1.00 65.00 270 ARG A N 1
ATOM 2161 C CA . ARG A 1 270 ? -27.526 -20.080 -27.711 1.00 65.00 270 ARG A CA 1
ATOM 2162 C C . ARG A 1 270 ? -26.126 -20.420 -28.226 1.00 65.00 270 ARG A C 1
ATOM 2164 O O . ARG A 1 270 ? -25.997 -21.155 -29.199 1.00 65.00 270 ARG A O 1
ATOM 2171 N N . ASP A 1 271 ? -25.083 -19.956 -27.539 1.00 65.00 271 ASP A N 1
ATOM 2172 C CA . ASP A 1 271 ? -23.692 -20.246 -27.920 1.00 65.00 271 ASP A CA 1
ATOM 2173 C C . ASP A 1 271 ? -23.307 -21.732 -27.731 1.00 65.00 271 ASP A C 1
ATOM 2175 O O . ASP A 1 271 ? -22.314 -22.195 -28.302 1.00 65.00 271 ASP A O 1
ATOM 2179 N N . ARG A 1 272 ? -24.059 -22.493 -26.917 1.00 60.25 272 ARG A N 1
ATOM 2180 C CA . ARG A 1 272 ? -23.889 -23.951 -26.783 1.00 60.25 272 ARG A CA 1
ATOM 2181 C C . ARG A 1 272 ? -24.592 -24.713 -27.901 1.00 60.25 272 ARG A C 1
ATOM 2183 O O . ARG A 1 272 ? -23.979 -25.615 -28.462 1.00 60.25 272 ARG A O 1
ATOM 2190 N N . ASP A 1 273 ? -25.810 -24.319 -28.259 1.00 57.34 273 ASP A N 1
ATOM 2191 C CA . ASP A 1 273 ? -26.591 -24.982 -29.314 1.00 57.34 273 ASP A CA 1
ATOM 2192 C C . ASP A 1 273 ? -25.930 -24.880 -30.705 1.00 57.34 273 ASP A C 1
ATOM 2194 O O . ASP A 1 273 ? -26.050 -25.800 -31.513 1.00 57.34 273 ASP A O 1
ATOM 2198 N N . ASP A 1 274 ? -25.163 -23.816 -30.973 1.00 58.06 274 ASP A N 1
ATOM 2199 C CA . ASP A 1 274 ? -24.385 -23.675 -32.217 1.00 58.06 274 ASP A CA 1
ATOM 2200 C C . ASP A 1 274 ? -23.098 -24.527 -32.247 1.00 58.06 274 ASP A C 1
ATOM 2202 O O . ASP A 1 274 ? -22.525 -24.737 -33.317 1.00 58.06 274 ASP A O 1
ATOM 2206 N N . ARG A 1 275 ? -22.621 -25.033 -31.099 1.00 57.34 275 ARG A N 1
ATOM 2207 C CA . ARG A 1 275 ? -21.449 -25.932 -31.033 1.00 57.34 275 ARG A CA 1
ATOM 2208 C C . ARG A 1 275 ? -21.796 -27.409 -31.185 1.00 57.34 275 ARG A C 1
ATOM 2210 O O . ARG A 1 275 ? -20.912 -28.176 -31.559 1.00 57.34 275 ARG A O 1
ATOM 2217 N N . ASP A 1 276 ? -23.041 -27.786 -30.910 1.00 53.81 276 ASP A N 1
ATOM 2218 C CA . ASP A 1 276 ? -23.506 -29.178 -30.949 1.00 53.81 276 ASP A CA 1
ATOM 2219 C C . ASP A 1 276 ? -24.208 -29.551 -32.276 1.00 53.81 276 ASP A C 1
ATOM 2221 O O . ASP A 1 276 ? -24.818 -30.620 -32.373 1.00 53.81 276 ASP A O 1
ATOM 2225 N N . ARG A 1 277 ? -24.107 -28.705 -33.315 1.00 51.09 277 ARG A N 1
ATOM 2226 C CA . ARG A 1 277 ? -24.710 -28.926 -34.642 1.00 51.09 277 ARG A CA 1
ATOM 2227 C C . ARG A 1 277 ? -23.709 -29.221 -35.7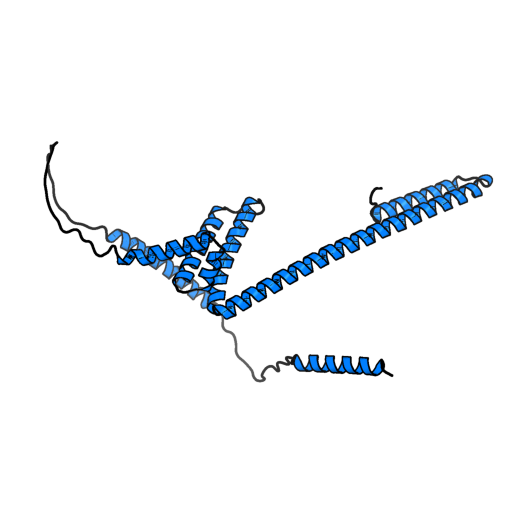55 1.00 51.09 277 ARG A C 1
ATOM 2229 O O . ARG A 1 277 ? -22.679 -28.520 -35.845 1.00 51.09 277 ARG A O 1
#